Protein AF-D8PY35-F1 (afdb_monomer_lite)

Foldseek 3Di:
DDKDKDFDPVCVPPDPVPTFIKIKDKDWAFPPADDLVNLLVVLLVLLQVFDPPDPDQPVSDHSVVLNVQAWDWPDKDFDDDVNHFPKCCPNVVVPDDFDQDFDWAADPDDDPPDPPPDPPQPFFQPQCPPPPDDDDPDPRTDGHGDGMITIMIIITGDFAQLVRDDDPVLSVQLLVSNVSNLVSQVSSQKHQQADDSRQWTWDQDPDPVRIHIHGHDRSPMDGNPDPDCPVTLGYRNQLWAPCSSVVHDDDPPPVVVVVPDPDPDPPDDPPPVPPPPPDPPPRDRRDDDSVRSVSSSVSNVVVSVVVDDPPDDDPPPDDPVVVVCVVVVDDDDPPDPPPPPPPPPPPDDDDD

Radius of gyration: 25.9 Å; chains: 1; bounding box: 85×75×63 Å

pLDDT: mean 73.51, std 22.39, range [28.67, 98.19]

Sequence (352 aa):
MRVFRAYKESDKLIDADKRQYYAIKDNWLERGRRTEYDIYEDIMQRIEAHNWQGRGSLYGLGADERKKFFVKVVTSEEVKVNGVPDDTHEVIGRGVSFPKEGRKYLVVSDPAKLHINQKSVLSGVSGNMHKTGHGVEEEGRFDGVIPARRHHRTVMEEATNLLDLPDISTIFATLKDASYALFILHSIGMLYRDFSPGNVLHRQTDSEAGVRGVLADLEYIRCVTETQVHAMRTGTADFCALEVVSGDFLSLESSDLLAIIPDPAPDEPPPSYLQPVVPSAAHSAWRFRDVHDLESVYW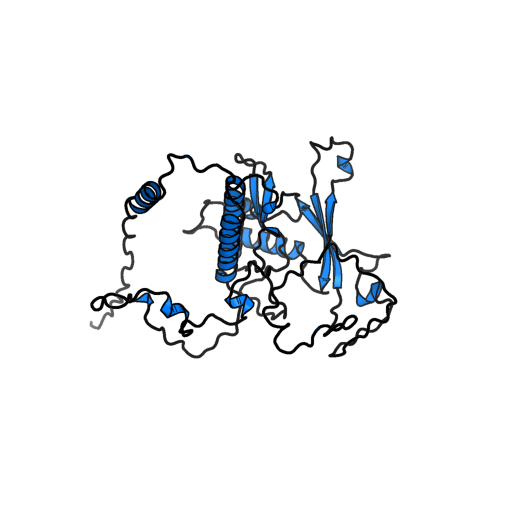VILWLLLRYSTSRHVPPSYDPMAQWKKYNSSPKVPPRPSHLRALEISADPEGA

Secondary structure (DSSP, 8-state):
-EEEEE--GGGTTS-TTT---EEEEEEEEETTPPPHHHHHHHHHHHHHHS---STT-TT---HHHHHTTBPPEEEEEE-EETTEE-BIIIIITTT----SS-PPP----S-----TTS-----S---STTTTTSPP--TT---S----EEEEEEEEE--EEGGG-S-HHHHHHHHHHHHHHHHHHHHTTEE-----GGGEEEEE-SSTT-EEEEE--GGG-EETT-----S---S-GGG--HHHHHTS---TT-TTTGGGSPPPPTTSPPPGGGS-----S--PPP---HHHHHHHHHHHHHHHHHH----SPPPTT--HHHHHHHHHTSPPPPPPP---------------

Structure (mmCIF, N/CA/C/O backbone):
data_AF-D8PY35-F1
#
_entry.id   AF-D8PY35-F1
#
loop_
_atom_site.group_PDB
_atom_site.id
_atom_site.type_symbol
_atom_site.label_atom_id
_atom_site.label_alt_id
_atom_site.label_comp_id
_atom_site.label_asym_id
_atom_site.label_entity_id
_atom_site.label_seq_id
_atom_site.pdbx_PDB_ins_code
_atom_site.Cartn_x
_atom_site.Cartn_y
_atom_site.Cartn_z
_atom_site.occupancy
_atom_site.B_iso_or_equiv
_atom_site.auth_seq_id
_atom_site.auth_comp_id
_atom_site.auth_asym_id
_atom_site.auth_atom_id
_atom_site.pdbx_PDB_model_num
ATOM 1 N N . MET A 1 1 ? -15.189 0.864 0.438 1.00 70.62 1 MET A N 1
ATOM 2 C CA . MET A 1 1 ? -14.179 1.434 1.354 1.00 70.62 1 MET A CA 1
ATOM 3 C C . MET A 1 1 ? -14.254 2.947 1.278 1.00 70.62 1 MET A C 1
ATOM 5 O O . MET A 1 1 ? -14.538 3.457 0.199 1.00 70.62 1 MET A O 1
ATOM 9 N N . ARG A 1 2 ? -14.040 3.647 2.393 1.00 83.88 2 ARG A N 1
ATOM 10 C CA . ARG A 1 2 ? -13.937 5.114 2.429 1.00 83.88 2 ARG A CA 1
ATOM 11 C C . ARG A 1 2 ? -12.610 5.502 3.068 1.00 83.88 2 ARG A C 1
ATOM 13 O O . ARG A 1 2 ? -12.158 4.806 3.968 1.00 83.88 2 ARG A O 1
ATOM 20 N N . VAL A 1 3 ? -12.004 6.591 2.609 1.00 86.06 3 VAL A N 1
ATOM 21 C CA . VAL A 1 3 ? -10.779 7.133 3.203 1.00 86.06 3 VAL A CA 1
ATOM 22 C C . VAL A 1 3 ? -11.040 8.578 3.596 1.00 86.06 3 VAL A C 1
ATOM 24 O O . VAL A 1 3 ? -11.543 9.360 2.790 1.00 86.06 3 VAL A O 1
ATOM 27 N N . PHE A 1 4 ? -10.722 8.918 4.840 1.00 91.75 4 PHE A N 1
ATOM 28 C CA . PHE A 1 4 ? -10.881 10.262 5.381 1.00 91.75 4 PHE A CA 1
ATOM 29 C C . PHE A 1 4 ? -9.519 10.850 5.716 1.00 91.75 4 PHE A C 1
ATOM 31 O O . PHE A 1 4 ? -8.688 10.188 6.332 1.00 91.75 4 PHE A O 1
ATOM 38 N N . ARG A 1 5 ? -9.314 12.118 5.368 1.00 93.38 5 ARG A N 1
ATOM 39 C CA . ARG A 1 5 ? -8.190 12.898 5.879 1.00 93.38 5 ARG A CA 1
ATOM 40 C C . ARG A 1 5 ? -8.528 13.396 7.282 1.00 93.38 5 ARG A C 1
ATOM 42 O O . ARG A 1 5 ? -9.588 13.989 7.482 1.00 93.38 5 ARG A O 1
ATOM 49 N N . ALA A 1 6 ? -7.640 13.170 8.240 1.00 94.19 6 ALA A N 1
ATOM 50 C CA . ALA A 1 6 ? -7.843 13.518 9.642 1.00 94.19 6 ALA A CA 1
ATOM 51 C C . ALA A 1 6 ? -6.577 14.111 10.267 1.00 94.19 6 ALA A C 1
ATOM 53 O O . ALA A 1 6 ? -5.482 13.998 9.727 1.00 94.19 6 ALA A O 1
ATOM 54 N N . TYR A 1 7 ? -6.729 14.740 11.425 1.00 94.75 7 TYR A N 1
ATOM 55 C CA . TYR A 1 7 ? -5.640 15.225 12.269 1.00 94.75 7 TYR A CA 1
ATOM 56 C C . TYR A 1 7 ? -6.015 14.982 13.733 1.00 94.75 7 TYR A C 1
ATOM 58 O O . TYR A 1 7 ? -7.192 14.781 14.047 1.00 94.75 7 TYR A O 1
ATOM 66 N N . LYS A 1 8 ? -5.032 14.975 14.638 1.00 92.75 8 LYS A N 1
ATOM 67 C CA . LYS A 1 8 ? -5.312 14.771 16.066 1.00 92.75 8 LYS A CA 1
ATOM 68 C C . LYS A 1 8 ? -6.088 15.957 16.620 1.00 92.75 8 LYS A C 1
ATOM 70 O O . LYS A 1 8 ? -5.776 17.099 16.308 1.00 92.75 8 LYS A O 1
ATOM 75 N N . GLU A 1 9 ? -7.050 15.713 17.503 1.00 93.31 9 GLU A N 1
ATOM 76 C CA . GLU A 1 9 ? -7.812 16.802 18.127 1.00 93.31 9 GLU A CA 1
ATOM 77 C C . GLU A 1 9 ? -6.906 17.801 18.872 1.00 93.31 9 GLU A C 1
ATOM 79 O O . GLU A 1 9 ? -7.148 19.007 18.816 1.00 93.31 9 GLU A O 1
ATOM 84 N N . SER A 1 10 ? -5.806 17.318 19.465 1.00 94.00 10 SER A N 1
ATOM 85 C CA . SER A 1 10 ? -4.752 18.146 20.070 1.00 94.00 10 SER A CA 1
ATOM 86 C C . SER A 1 10 ? -4.163 19.186 19.114 1.00 94.00 10 SER A C 1
ATOM 88 O O . SER A 1 10 ? -3.727 20.249 19.548 1.00 94.00 10 SER A O 1
ATOM 90 N N . ASP A 1 11 ? -4.191 18.908 17.813 1.00 93.12 11 ASP A N 1
ATOM 91 C CA . ASP A 1 11 ? -3.541 19.705 16.775 1.00 93.12 11 ASP A CA 1
ATOM 92 C C . ASP A 1 11 ? -4.519 20.712 16.146 1.00 93.12 11 ASP A C 1
ATOM 94 O O . ASP A 1 11 ? -4.183 21.410 15.188 1.00 93.12 11 ASP A O 1
ATOM 98 N N . LYS A 1 12 ? -5.745 20.824 16.681 1.00 93.19 12 LYS A N 1
ATOM 99 C CA . LYS A 1 12 ? -6.799 21.716 16.168 1.00 93.19 12 LYS A CA 1
ATOM 100 C C . LYS A 1 12 ? -6.368 23.183 16.095 1.00 93.19 12 LYS A C 1
ATOM 102 O O . LYS A 1 12 ? -6.842 23.897 15.214 1.00 93.19 12 LYS A O 1
ATOM 107 N N . LEU A 1 13 ? -5.497 23.616 17.008 1.00 94.88 13 LEU A N 1
ATOM 108 C CA . LEU A 1 13 ? -4.970 24.984 17.069 1.00 94.88 13 LEU A CA 1
ATOM 109 C C . LEU A 1 13 ? -3.676 25.180 16.263 1.00 94.88 13 LEU A C 1
ATOM 111 O O . LEU A 1 13 ? -3.222 26.312 16.139 1.00 94.88 13 LEU A O 1
ATOM 115 N N . ILE A 1 14 ? -3.083 24.112 15.719 1.00 94.38 14 ILE A N 1
ATOM 116 C CA . ILE A 1 14 ? -1.917 24.213 14.833 1.00 94.38 14 ILE A CA 1
ATOM 117 C C . ILE A 1 14 ? -2.394 24.692 13.461 1.00 94.38 14 ILE A C 1
ATOM 119 O O . ILE A 1 14 ? -3.406 24.191 12.951 1.00 94.38 14 ILE A O 1
ATOM 123 N N . ASP A 1 15 ? -1.664 25.640 12.870 1.00 93.94 15 ASP A N 1
ATOM 124 C CA . ASP A 1 15 ? -1.925 26.146 11.521 1.00 93.94 15 ASP A CA 1
ATOM 125 C C . ASP A 1 15 ? -2.042 24.992 10.513 1.00 93.94 15 ASP A C 1
ATOM 127 O O . ASP A 1 15 ? -1.322 23.994 10.588 1.00 93.94 15 ASP A O 1
ATOM 131 N N . ALA A 1 16 ? -2.971 25.111 9.562 1.00 90.31 16 ALA A N 1
ATOM 132 C CA . ALA A 1 16 ? -3.319 24.016 8.657 1.00 90.31 16 ALA A CA 1
ATOM 133 C C . ALA A 1 16 ? -2.149 23.535 7.778 1.00 90.31 16 ALA A C 1
ATOM 135 O O . ALA A 1 16 ? -2.162 22.376 7.370 1.00 90.31 16 ALA A O 1
ATOM 136 N N . ASP A 1 17 ? -1.170 24.399 7.503 1.00 88.75 17 ASP A N 1
ATOM 137 C CA . ASP A 1 17 ? 0.054 24.143 6.731 1.00 88.75 17 ASP A CA 1
ATOM 138 C C . ASP A 1 17 ? 1.150 23.428 7.539 1.00 88.75 17 ASP A C 1
ATOM 140 O O . ASP A 1 17 ? 2.004 22.763 6.960 1.00 88.75 17 ASP A O 1
ATOM 144 N N . LYS A 1 18 ? 1.113 23.532 8.872 1.00 88.44 18 LYS A N 1
ATOM 145 C CA . LYS A 1 18 ? 2.073 22.891 9.793 1.00 88.44 18 LYS A CA 1
ATOM 146 C C . LYS A 1 18 ? 1.499 21.666 10.495 1.00 88.44 18 LYS A C 1
ATOM 148 O O . LYS A 1 18 ? 2.189 21.001 11.265 1.00 88.44 18 LYS A O 1
ATOM 153 N N . ARG A 1 19 ? 0.211 21.404 10.292 1.00 91.62 19 ARG A N 1
ATOM 154 C CA . ARG A 1 19 ? -0.509 20.329 10.959 1.00 91.62 19 ARG A CA 1
ATOM 155 C C . ARG A 1 19 ? -0.130 18.977 10.367 1.00 91.62 19 ARG A C 1
ATOM 157 O O . ARG A 1 19 ? -0.129 18.806 9.152 1.00 91.62 19 ARG A O 1
ATOM 164 N N . GLN A 1 20 ? 0.103 17.995 11.234 1.00 90.75 20 GLN A N 1
ATOM 165 C CA . GLN A 1 20 ? 0.251 16.611 10.802 1.00 90.75 20 GLN A CA 1
ATOM 166 C C . GLN A 1 20 ? -1.118 16.016 10.467 1.00 90.75 20 GLN A C 1
ATOM 168 O O . GLN A 1 20 ? -2.031 16.006 11.299 1.00 90.75 20 GLN A O 1
ATOM 173 N N . TYR A 1 21 ? -1.229 15.463 9.265 1.00 93.12 21 TYR A N 1
ATOM 174 C CA . TYR A 1 21 ? -2.420 14.757 8.814 1.00 93.12 21 TYR A CA 1
ATOM 175 C C . TYR A 1 21 ? -2.188 13.247 8.744 1.00 93.12 21 TYR A C 1
ATOM 177 O O . TYR A 1 21 ? -1.059 12.755 8.656 1.00 93.12 21 TYR A O 1
ATOM 185 N N . TYR A 1 22 ? -3.299 12.526 8.801 1.00 94.75 22 TYR A N 1
ATOM 186 C CA . TYR A 1 22 ? -3.402 11.077 8.761 1.00 94.75 22 TYR A CA 1
ATOM 187 C C . TYR A 1 22 ? -4.523 10.684 7.801 1.00 94.75 22 TYR A C 1
ATOM 189 O O . TYR A 1 22 ? -5.486 11.434 7.609 1.00 94.75 22 TYR A O 1
ATOM 197 N N . ALA A 1 23 ? -4.426 9.480 7.253 1.00 94.44 23 ALA A N 1
ATOM 198 C CA . ALA A 1 23 ? -5.506 8.842 6.520 1.00 94.44 23 ALA A CA 1
ATOM 199 C C . ALA A 1 23 ? -6.233 7.850 7.438 1.00 94.44 23 ALA A C 1
ATOM 201 O O . ALA A 1 23 ? -5.600 7.033 8.104 1.00 94.44 23 ALA A O 1
ATOM 202 N N . ILE A 1 24 ? -7.564 7.911 7.476 1.00 94.75 24 ILE A N 1
ATOM 203 C CA . ILE A 1 24 ? -8.415 6.927 8.150 1.00 94.75 24 ILE A CA 1
ATOM 204 C C . ILE A 1 24 ? -9.120 6.104 7.077 1.00 94.75 24 ILE A C 1
ATOM 206 O O . ILE A 1 24 ? -10.018 6.609 6.400 1.00 94.75 24 ILE A O 1
ATOM 210 N N . LYS A 1 25 ? -8.715 4.842 6.934 1.00 93.00 25 LYS A N 1
ATOM 211 C CA . LYS A 1 25 ? -9.350 3.841 6.072 1.00 93.00 25 LYS A CA 1
ATOM 212 C C . LYS A 1 25 ? -10.509 3.204 6.838 1.00 93.00 25 LYS A C 1
ATOM 214 O O . LYS A 1 25 ? -10.313 2.661 7.918 1.00 93.00 25 LYS A O 1
ATOM 219 N N . ASP A 1 26 ? -11.709 3.295 6.284 1.00 90.88 26 ASP A N 1
ATOM 220 C CA . ASP A 1 26 ? -12.965 2.784 6.839 1.00 90.88 26 ASP A CA 1
ATOM 221 C C . ASP A 1 26 ? -13.454 1.653 5.919 1.00 90.88 26 ASP A C 1
ATOM 223 O O . ASP A 1 26 ? -13.846 1.880 4.757 1.00 90.88 26 ASP A O 1
ATOM 227 N N . ASN A 1 27 ? -13.332 0.410 6.391 1.00 89.12 27 ASN A N 1
ATOM 228 C CA . ASN A 1 27 ? -13.526 -0.794 5.583 1.00 89.12 27 ASN A CA 1
ATOM 229 C C . ASN A 1 27 ? -14.341 -1.881 6.303 1.00 89.12 27 ASN A C 1
ATOM 231 O O . ASN A 1 27 ? -14.536 -1.877 7.512 1.00 89.12 27 ASN A O 1
ATOM 235 N N . TRP A 1 28 ? -14.867 -2.815 5.510 1.00 89.31 28 TRP A N 1
ATOM 236 C CA . TRP A 1 28 ? -15.664 -3.946 5.980 1.00 89.31 28 TRP A CA 1
ATOM 237 C C . TRP A 1 28 ? -14.927 -5.230 5.635 1.00 89.31 28 TRP A C 1
ATOM 239 O O . TRP A 1 28 ? -14.963 -5.675 4.485 1.00 89.31 28 TRP A O 1
ATOM 249 N N . LEU A 1 29 ? -14.255 -5.800 6.630 1.00 87.25 29 LEU A N 1
ATOM 250 C CA . LEU A 1 29 ? -13.469 -7.019 6.488 1.00 87.25 29 LEU A CA 1
ATOM 251 C C . LEU A 1 29 ? -14.353 -8.233 6.735 1.00 87.25 29 LEU A C 1
ATOM 253 O O . LEU A 1 29 ? -15.184 -8.222 7.634 1.00 87.25 29 LEU A O 1
ATOM 257 N N . GLU A 1 30 ? -14.177 -9.296 5.958 1.00 85.94 30 GLU A N 1
ATOM 258 C CA . GLU A 1 30 ? -14.814 -10.580 6.260 1.00 85.94 30 GLU A CA 1
ATOM 259 C C . GLU A 1 30 ? -14.453 -11.038 7.682 1.00 85.94 30 GLU A C 1
ATOM 261 O O . GLU A 1 30 ? -13.317 -10.895 8.140 1.00 85.94 30 GLU A O 1
ATOM 266 N N . ARG A 1 31 ? -15.448 -11.550 8.408 1.00 83.75 31 ARG A N 1
ATOM 267 C CA . ARG A 1 31 ? -15.310 -11.937 9.810 1.00 83.75 31 ARG A CA 1
ATOM 268 C C . ARG A 1 31 ? -14.187 -12.970 9.955 1.00 83.75 31 ARG A C 1
ATOM 270 O O . ARG A 1 31 ? -14.214 -14.014 9.313 1.00 83.75 31 ARG A O 1
ATOM 277 N N . GLY A 1 32 ? -13.223 -12.685 10.831 1.00 83.12 32 GLY A N 1
ATOM 278 C CA . GLY A 1 32 ? -12.064 -13.551 11.080 1.00 83.12 32 GLY A CA 1
ATOM 279 C C . GLY A 1 32 ? -10.868 -13.311 10.154 1.00 83.12 32 GLY A C 1
ATOM 280 O O . GLY A 1 32 ? -9.839 -13.961 10.328 1.00 83.12 32 GLY A O 1
ATOM 281 N N . ARG A 1 33 ? -10.955 -12.375 9.197 1.00 85.25 33 ARG A N 1
ATOM 282 C CA . ARG A 1 33 ? -9.775 -11.898 8.463 1.00 85.25 33 ARG A CA 1
ATOM 283 C C . ARG A 1 33 ? -8.834 -11.143 9.398 1.00 85.25 33 ARG A C 1
ATOM 285 O O . ARG A 1 33 ? -9.281 -10.416 10.279 1.00 85.25 33 ARG A O 1
ATOM 292 N N . ARG A 1 34 ? -7.531 -11.277 9.140 1.00 89.81 34 ARG A N 1
ATOM 293 C CA . ARG A 1 34 ? -6.503 -10.405 9.722 1.00 89.81 34 ARG A CA 1
ATOM 294 C C . ARG A 1 34 ? -6.754 -8.961 9.294 1.00 89.81 34 ARG A C 1
ATOM 296 O O . ARG A 1 34 ? -7.112 -8.722 8.138 1.00 89.81 34 ARG A O 1
ATOM 303 N N . THR A 1 35 ? -6.547 -8.021 10.207 1.00 91.75 35 THR A N 1
ATOM 304 C CA . THR A 1 35 ? -6.614 -6.596 9.876 1.00 91.75 35 THR A CA 1
ATOM 305 C C . THR A 1 35 ? -5.357 -6.159 9.127 1.00 91.75 35 THR A C 1
ATOM 307 O O . THR A 1 35 ? -4.314 -6.813 9.184 1.00 91.75 35 THR A O 1
ATOM 310 N N . GLU A 1 36 ? -5.432 -5.022 8.436 1.00 92.69 36 GLU A N 1
ATOM 311 C CA . GLU A 1 36 ? -4.260 -4.426 7.788 1.00 92.69 36 GLU A CA 1
ATOM 312 C C . GLU A 1 36 ? -3.158 -4.081 8.805 1.00 92.69 36 GLU A C 1
ATOM 314 O O . GLU A 1 36 ? -1.977 -4.240 8.511 1.00 92.69 36 GLU A O 1
ATOM 319 N N . TYR A 1 37 ? -3.539 -3.700 10.029 1.00 95.56 37 TYR A N 1
ATOM 320 C CA . TYR A 1 37 ? -2.604 -3.471 11.131 1.00 95.56 37 TYR A CA 1
ATOM 321 C C . TYR A 1 37 ? -1.896 -4.761 11.570 1.00 95.56 37 TYR A C 1
ATOM 323 O O . TYR A 1 37 ? -0.677 -4.764 11.715 1.00 95.56 37 TYR A O 1
ATOM 331 N N . ASP A 1 38 ? -2.619 -5.881 11.691 1.00 95.38 38 ASP A N 1
ATOM 332 C CA . ASP A 1 38 ? -2.005 -7.175 12.036 1.00 95.38 38 ASP A CA 1
ATOM 333 C C . ASP A 1 38 ? -1.020 -7.652 10.962 1.00 95.38 38 ASP A C 1
ATOM 335 O O . ASP A 1 38 ? -0.047 -8.346 11.259 1.00 95.38 38 ASP A O 1
ATOM 339 N N . ILE A 1 39 ? -1.303 -7.348 9.693 1.00 95.94 39 ILE A N 1
ATOM 340 C CA . ILE A 1 39 ? -0.419 -7.677 8.570 1.00 95.94 39 ILE A CA 1
ATOM 341 C C . ILE A 1 39 ? 0.808 -6.762 8.576 1.00 95.94 39 ILE A C 1
ATOM 343 O O . ILE A 1 39 ? 1.928 -7.248 8.417 1.00 95.94 39 ILE A O 1
ATOM 347 N N . TYR A 1 40 ? 0.610 -5.463 8.807 1.00 97.75 40 TYR A N 1
ATOM 348 C CA . TYR A 1 40 ? 1.690 -4.492 8.954 1.00 97.75 40 TYR A CA 1
ATOM 349 C C . TYR A 1 40 ? 2.670 -4.904 10.061 1.00 97.75 40 TYR A C 1
ATOM 351 O O . TYR A 1 40 ? 3.868 -4.991 9.804 1.00 97.75 40 TYR A O 1
ATOM 359 N N . GLU A 1 41 ? 2.180 -5.233 11.257 1.00 97.88 41 GLU A N 1
ATOM 360 C CA . GLU A 1 41 ? 3.032 -5.637 12.384 1.00 97.88 41 GLU A CA 1
ATOM 361 C C . GLU A 1 41 ? 3.845 -6.907 12.084 1.00 97.88 41 GLU A C 1
ATOM 363 O O . GLU A 1 41 ? 5.036 -6.969 12.388 1.00 97.88 41 GLU A O 1
ATOM 368 N N . ASP A 1 42 ? 3.243 -7.897 11.420 1.00 97.56 42 ASP A N 1
ATOM 369 C CA . ASP A 1 42 ? 3.928 -9.123 10.979 1.00 97.56 42 ASP A CA 1
ATOM 370 C C . ASP A 1 42 ? 5.040 -8.819 9.962 1.00 97.56 42 ASP A C 1
ATOM 372 O O . ASP A 1 42 ? 6.152 -9.335 10.087 1.00 97.56 42 ASP A O 1
ATOM 376 N N . ILE A 1 43 ? 4.802 -7.904 9.014 1.00 98.19 43 ILE A N 1
ATOM 377 C CA . ILE A 1 43 ? 5.852 -7.414 8.106 1.00 98.19 43 ILE A CA 1
ATOM 378 C C . ILE A 1 43 ? 6.988 -6.771 8.904 1.00 98.19 43 ILE A C 1
ATOM 380 O O . ILE A 1 43 ? 8.152 -7.114 8.688 1.00 98.19 43 ILE A O 1
ATOM 384 N N . MET A 1 44 ? 6.678 -5.865 9.836 1.00 98.12 44 MET A N 1
ATOM 385 C CA . MET A 1 44 ? 7.697 -5.167 10.630 1.00 98.12 44 MET A CA 1
ATOM 386 C C . MET A 1 44 ? 8.552 -6.143 11.446 1.00 98.12 44 MET A C 1
ATOM 388 O O . MET A 1 44 ? 9.780 -6.016 11.460 1.00 98.12 44 MET A O 1
ATOM 392 N N . GLN A 1 45 ? 7.924 -7.139 12.076 1.00 98.06 45 GLN A N 1
ATOM 393 C CA . GLN A 1 45 ? 8.607 -8.180 12.850 1.00 98.06 45 GLN A CA 1
ATOM 394 C C . GLN A 1 45 ? 9.493 -9.062 11.966 1.00 98.06 45 GLN A C 1
ATOM 396 O O . GLN A 1 45 ? 10.636 -9.354 12.320 1.00 98.06 45 GLN A O 1
ATOM 401 N N . ARG A 1 46 ? 9.007 -9.454 10.786 1.00 97.56 46 ARG A N 1
ATOM 402 C CA . ARG A 1 46 ? 9.784 -10.256 9.833 1.00 97.56 46 ARG A CA 1
ATOM 403 C C . ARG A 1 46 ? 10.963 -9.493 9.247 1.00 97.56 46 ARG A C 1
ATOM 405 O O . ARG A 1 46 ? 12.023 -10.086 9.075 1.00 97.56 46 ARG A O 1
ATOM 412 N N . ILE A 1 47 ? 10.809 -8.196 8.970 1.00 97.00 47 ILE A N 1
ATOM 413 C CA . ILE A 1 47 ? 11.924 -7.337 8.543 1.00 97.00 47 ILE A CA 1
ATOM 414 C C . ILE A 1 47 ? 13.003 -7.290 9.624 1.00 97.00 47 ILE A C 1
ATOM 416 O O . ILE A 1 47 ? 14.184 -7.367 9.292 1.00 97.00 47 ILE A O 1
ATOM 420 N N . GLU A 1 48 ? 12.607 -7.180 10.892 1.00 96.81 48 GLU A N 1
ATOM 421 C CA . GLU A 1 48 ? 13.542 -7.153 12.019 1.00 96.81 48 GLU A CA 1
ATOM 422 C C . GLU A 1 48 ? 14.289 -8.481 12.183 1.00 96.81 48 GLU A C 1
ATOM 424 O O . GLU A 1 48 ? 15.503 -8.501 12.366 1.00 96.81 48 GLU A O 1
ATOM 429 N N . ALA A 1 49 ? 13.572 -9.600 12.071 1.00 95.75 49 ALA A N 1
ATOM 430 C CA . ALA A 1 49 ? 14.141 -10.933 12.244 1.00 95.75 49 ALA A CA 1
ATOM 431 C C . ALA A 1 49 ? 14.986 -11.411 11.047 1.00 95.75 49 ALA A C 1
ATOM 433 O O . ALA A 1 49 ? 15.742 -12.377 11.171 1.00 95.75 49 ALA A O 1
ATOM 434 N N . HIS A 1 50 ? 14.843 -10.788 9.874 1.00 94.25 50 HIS A N 1
ATOM 435 C CA . HIS A 1 50 ? 15.521 -11.231 8.660 1.00 94.25 50 HIS A CA 1
ATOM 436 C C . HIS A 1 50 ? 17.009 -10.853 8.654 1.00 94.25 50 HIS A C 1
ATOM 438 O O . HIS A 1 50 ? 17.395 -9.716 8.923 1.00 94.25 50 HIS A O 1
ATOM 444 N N . ASN A 1 51 ? 17.866 -11.803 8.270 1.00 91.62 51 ASN A N 1
ATOM 445 C CA . ASN A 1 51 ? 19.293 -11.549 8.112 1.00 91.62 51 ASN A CA 1
ATOM 446 C C . ASN A 1 51 ? 19.582 -10.852 6.774 1.00 91.62 51 ASN A C 1
ATOM 448 O O . ASN A 1 51 ? 19.721 -11.496 5.738 1.00 91.62 51 ASN A O 1
ATOM 452 N N . TRP A 1 52 ? 19.740 -9.529 6.815 1.00 89.31 52 TRP A N 1
ATOM 453 C CA . TRP A 1 52 ? 20.011 -8.699 5.635 1.00 89.31 52 TRP A CA 1
ATOM 454 C C . TRP A 1 52 ? 21.459 -8.769 5.107 1.00 89.31 52 TRP A C 1
ATOM 456 O O . TRP A 1 52 ? 21.809 -8.024 4.188 1.00 89.31 52 TRP A O 1
ATOM 466 N N . GLN A 1 53 ? 22.315 -9.639 5.656 1.00 79.25 53 GLN A N 1
ATOM 467 C CA . GLN A 1 53 ? 23.679 -9.856 5.161 1.00 79.25 53 GLN A CA 1
ATOM 468 C C . GLN A 1 53 ? 23.656 -10.721 3.887 1.00 79.25 53 GLN A C 1
ATOM 470 O O . GLN A 1 53 ? 23.498 -11.938 3.951 1.00 79.25 53 GLN A O 1
ATOM 475 N N . GLY A 1 54 ? 23.827 -10.111 2.709 1.00 66.19 54 GLY A N 1
ATOM 476 C CA . GLY A 1 54 ? 23.856 -10.838 1.433 1.00 66.19 54 GLY A CA 1
ATOM 477 C C . GLY A 1 54 ? 23.963 -9.945 0.189 1.00 66.19 54 GLY A C 1
ATOM 478 O O . GLY A 1 54 ? 23.747 -8.734 0.243 1.00 66.19 54 GLY A O 1
ATOM 479 N N . ARG A 1 55 ? 24.308 -10.544 -0.963 1.00 50.88 55 ARG A N 1
ATOM 480 C CA . ARG A 1 55 ? 24.300 -9.857 -2.272 1.00 50.88 55 ARG A CA 1
ATOM 481 C C . ARG A 1 55 ? 22.849 -9.653 -2.727 1.00 50.88 55 ARG A C 1
ATOM 483 O O . ARG A 1 55 ? 22.116 -10.627 -2.819 1.00 50.88 55 ARG A O 1
ATOM 490 N N . GLY A 1 56 ? 22.460 -8.420 -3.064 1.00 60.59 56 GLY A N 1
ATOM 491 C CA . GLY A 1 56 ? 21.154 -8.128 -3.687 1.00 60.59 56 GLY A CA 1
ATOM 492 C C . GLY A 1 56 ? 20.411 -6.901 -3.150 1.00 60.59 56 GLY A C 1
ATOM 493 O O . GLY A 1 56 ? 19.429 -6.476 -3.745 1.00 60.59 56 GLY A O 1
ATOM 494 N N . SER A 1 57 ? 20.879 -6.287 -2.062 1.00 67.69 57 SER A N 1
ATOM 495 C CA . SER A 1 57 ? 20.261 -5.076 -1.515 1.00 67.69 57 SER A CA 1
ATOM 496 C C . SER A 1 57 ? 20.637 -3.833 -2.335 1.00 67.69 57 SER A C 1
ATOM 498 O O . SER A 1 57 ? 21.748 -3.323 -2.198 1.00 67.69 57 SER A O 1
ATOM 500 N N . LEU A 1 58 ? 19.703 -3.322 -3.150 1.00 75.00 58 LEU A N 1
ATOM 501 C CA . LEU A 1 58 ? 19.875 -2.100 -3.956 1.00 75.00 58 LEU A CA 1
ATOM 502 C C . LEU A 1 58 ? 20.340 -0.887 -3.128 1.00 75.00 58 LEU A C 1
ATOM 504 O O . LEU A 1 58 ? 21.110 -0.074 -3.626 1.00 75.00 58 LEU A O 1
ATOM 508 N N . TYR A 1 59 ? 19.899 -0.779 -1.870 1.00 78.94 59 TYR A N 1
ATOM 509 C CA . TYR A 1 59 ? 20.172 0.388 -1.021 1.00 78.94 59 TYR A CA 1
ATOM 510 C C . TYR A 1 59 ? 21.128 0.111 0.155 1.00 78.94 59 TYR A C 1
ATOM 512 O O . TYR A 1 59 ? 21.421 1.019 0.922 1.00 78.94 59 TYR A O 1
ATOM 520 N N . GLY A 1 60 ? 21.590 -1.128 0.359 1.00 82.56 60 GLY A N 1
ATOM 521 C CA . GLY A 1 60 ? 22.483 -1.464 1.488 1.00 82.56 60 GLY A CA 1
ATOM 522 C C . GLY A 1 60 ? 21.901 -1.217 2.895 1.00 82.56 60 GLY A C 1
ATOM 523 O O . GLY A 1 60 ? 22.656 -1.053 3.843 1.00 82.56 60 GLY A O 1
ATOM 524 N N . LEU A 1 61 ? 20.572 -1.163 3.038 1.00 88.88 61 LEU A N 1
ATOM 525 C CA . LEU A 1 61 ? 19.901 -0.692 4.258 1.00 88.88 61 LEU A CA 1
ATOM 526 C C . LEU A 1 61 ? 19.747 -1.772 5.339 1.00 88.88 61 LEU A C 1
ATOM 528 O O . LEU A 1 61 ? 19.513 -2.944 5.021 1.00 88.88 61 LEU A O 1
ATOM 532 N N . GLY A 1 62 ? 19.799 -1.346 6.606 1.00 91.25 62 GLY A N 1
ATOM 533 C CA . GLY A 1 62 ? 19.405 -2.144 7.773 1.00 91.25 62 GLY A CA 1
ATOM 534 C C . GLY A 1 62 ? 17.883 -2.249 7.946 1.00 91.25 62 GLY A C 1
ATOM 535 O O . GLY A 1 62 ? 17.123 -1.646 7.187 1.00 91.25 62 GLY A O 1
ATOM 536 N N . ALA A 1 63 ? 17.436 -3.011 8.948 1.00 93.56 63 ALA A N 1
ATOM 537 C CA . ALA A 1 63 ? 16.019 -3.315 9.176 1.00 93.56 63 ALA A CA 1
ATOM 538 C C . ALA A 1 63 ? 15.150 -2.056 9.363 1.00 93.56 63 ALA A C 1
ATOM 540 O O . ALA A 1 63 ? 14.153 -1.892 8.660 1.00 93.56 63 ALA A O 1
ATOM 541 N N . ASP A 1 64 ? 15.555 -1.119 10.222 1.00 92.81 64 ASP A N 1
ATOM 542 C CA . ASP A 1 64 ? 14.768 0.094 10.495 1.00 92.81 64 ASP A CA 1
ATOM 543 C C . ASP A 1 64 ? 14.560 0.978 9.261 1.00 92.81 64 ASP A C 1
ATOM 545 O O . ASP A 1 64 ? 13.475 1.518 9.044 1.00 92.81 64 ASP A O 1
ATOM 549 N N . GLU A 1 65 ? 15.566 1.077 8.394 1.00 92.12 65 GLU A N 1
ATOM 550 C CA . GLU A 1 65 ? 15.443 1.817 7.138 1.00 92.12 65 GLU A CA 1
ATOM 551 C C . GLU A 1 65 ? 14.542 1.108 6.118 1.00 92.12 65 GLU A C 1
ATOM 553 O O . GLU A 1 65 ? 13.914 1.769 5.288 1.00 92.12 65 GLU A O 1
ATOM 558 N N . ARG A 1 66 ? 14.428 -0.224 6.188 1.00 94.62 66 ARG A N 1
ATOM 559 C CA . ARG A 1 66 ? 13.539 -1.021 5.326 1.00 94.62 66 ARG A CA 1
ATOM 560 C C . ARG A 1 66 ? 12.079 -0.897 5.713 1.00 94.62 66 ARG A C 1
ATOM 562 O O . ARG A 1 66 ? 11.237 -0.785 4.826 1.00 94.62 66 ARG A O 1
ATOM 569 N N . LYS A 1 67 ? 11.780 -0.835 7.012 1.00 95.50 67 LYS A N 1
ATOM 570 C CA . LYS A 1 67 ? 10.416 -0.596 7.521 1.00 95.50 67 LYS A CA 1
ATOM 571 C C . LYS A 1 67 ? 9.806 0.679 6.926 1.00 95.50 67 LYS A C 1
ATOM 573 O O . LYS A 1 67 ? 8.618 0.731 6.629 1.00 95.50 67 LYS A O 1
ATOM 578 N N . LYS A 1 68 ? 10.640 1.688 6.645 1.00 94.38 68 LYS A N 1
ATOM 579 C CA . LYS A 1 68 ? 10.227 2.967 6.043 1.00 94.38 68 LYS A CA 1
ATOM 580 C C . LYS A 1 68 ? 9.779 2.874 4.574 1.00 94.38 68 LYS A C 1
ATOM 582 O O . LYS A 1 68 ? 9.338 3.889 4.046 1.00 94.38 68 LYS A O 1
ATOM 587 N N . PHE A 1 69 ? 9.882 1.724 3.904 1.00 96.00 69 PHE A N 1
ATOM 588 C CA . PHE A 1 69 ? 9.349 1.522 2.542 1.00 96.00 69 PHE A CA 1
ATOM 589 C C . PHE A 1 69 ? 7.869 1.109 2.517 1.00 96.00 69 PHE A C 1
ATOM 591 O O . PHE A 1 69 ? 7.284 0.947 1.448 1.00 96.00 69 PHE A O 1
ATOM 598 N N . PHE A 1 70 ? 7.248 0.982 3.687 1.00 97.19 70 PHE A N 1
ATOM 599 C CA . PHE A 1 70 ? 5.823 0.727 3.842 1.00 97.19 70 PHE A CA 1
ATOM 600 C C . PHE A 1 70 ? 5.153 1.954 4.457 1.00 97.19 70 PHE A C 1
ATOM 602 O O . PHE A 1 70 ? 5.758 2.679 5.261 1.00 97.19 70 PHE A O 1
ATOM 609 N N . VAL A 1 71 ? 3.903 2.203 4.071 1.00 95.19 71 VAL A N 1
ATOM 610 C CA . VAL A 1 71 ? 3.071 3.192 4.756 1.00 95.19 71 VAL A CA 1
ATOM 611 C C . VAL A 1 71 ? 2.917 2.770 6.215 1.00 95.19 71 VAL A C 1
ATOM 613 O O . VAL A 1 71 ? 2.633 1.611 6.518 1.00 95.19 71 VAL A O 1
ATOM 616 N N . LYS A 1 72 ? 3.142 3.701 7.140 1.00 94.75 72 LYS A N 1
ATOM 617 C CA . LYS A 1 72 ? 3.031 3.391 8.561 1.00 94.75 72 LYS A CA 1
ATOM 618 C C . LYS A 1 72 ? 1.561 3.275 8.937 1.00 94.75 72 LYS A C 1
ATOM 620 O O . LYS A 1 72 ? 0.826 4.264 8.862 1.00 94.75 72 LYS A O 1
ATOM 625 N N . VAL A 1 73 ? 1.159 2.094 9.393 1.00 96.06 73 VAL A N 1
ATOM 626 C CA . VAL A 1 73 ? -0.140 1.893 10.034 1.00 96.06 73 VAL A CA 1
ATOM 627 C C . VAL A 1 73 ? 0.013 2.215 11.517 1.00 96.06 73 VAL A C 1
ATOM 629 O O . VAL A 1 73 ? 0.789 1.587 12.228 1.00 96.06 73 VAL A O 1
ATOM 632 N N . VAL A 1 74 ? -0.684 3.248 11.979 1.00 95.06 74 VAL A N 1
ATOM 633 C CA . VAL A 1 74 ? -0.576 3.759 13.352 1.00 95.06 74 VAL A CA 1
ATOM 634 C C . VAL A 1 74 ? -1.390 2.903 14.313 1.00 95.06 74 VAL A C 1
ATOM 636 O O . VAL A 1 74 ? -0.927 2.591 15.405 1.00 95.06 74 VAL A O 1
ATOM 639 N N . THR A 1 75 ? -2.622 2.568 13.934 1.00 94.75 75 THR A N 1
ATOM 640 C CA . THR A 1 75 ? -3.529 1.754 14.747 1.00 94.75 75 THR A CA 1
ATOM 641 C C . THR A 1 75 ? -4.699 1.253 13.904 1.00 94.75 75 THR A C 1
ATOM 643 O O . THR A 1 75 ? -4.958 1.775 12.815 1.00 94.75 75 THR A O 1
ATOM 646 N N . SER A 1 76 ? -5.435 0.268 14.413 1.00 94.50 76 SER A N 1
ATOM 647 C CA . SER A 1 76 ? -6.720 -0.145 13.864 1.00 94.50 76 SER A CA 1
ATOM 648 C C . SER A 1 76 ? -7.692 -0.519 14.978 1.00 94.50 76 SER A C 1
ATOM 650 O O . SER A 1 76 ? -7.285 -1.005 16.031 1.00 94.50 76 SER A O 1
ATOM 652 N N . GLU A 1 77 ? -8.979 -0.287 14.741 1.00 93.88 77 GLU A N 1
ATOM 653 C CA . GLU A 1 77 ? -10.055 -0.585 15.678 1.00 93.88 77 GLU A CA 1
ATOM 654 C C . GLU A 1 77 ? -11.231 -1.253 14.954 1.00 93.88 77 GLU A C 1
ATOM 656 O O . GLU A 1 77 ? -11.602 -0.859 13.845 1.00 93.88 77 GLU A O 1
ATOM 661 N N . GLU A 1 78 ? -11.838 -2.248 15.603 1.00 93.94 78 GLU A N 1
ATOM 662 C CA . GLU A 1 78 ? -13.142 -2.793 15.222 1.00 93.94 78 GLU A CA 1
ATOM 663 C C . GLU A 1 78 ? -14.244 -1.841 15.705 1.00 93.94 78 GLU A C 1
ATOM 665 O O . GLU A 1 78 ? -14.393 -1.588 16.905 1.00 93.94 78 GLU A O 1
ATOM 670 N N . VAL A 1 79 ? -15.019 -1.301 14.768 1.00 93.88 79 VAL A N 1
ATOM 671 C CA . VAL A 1 79 ? -16.056 -0.312 15.068 1.00 93.88 79 VAL A CA 1
ATOM 672 C C . VAL A 1 79 ? -17.202 -0.985 15.815 1.00 93.88 79 VAL A C 1
ATOM 674 O O . VAL A 1 79 ? -17.648 -2.075 15.459 1.00 93.88 79 VAL A O 1
ATOM 677 N N . LYS A 1 80 ? -17.712 -0.308 16.848 1.00 94.19 80 LYS A N 1
ATOM 678 C CA . LYS A 1 80 ? -18.841 -0.780 17.654 1.00 94.19 80 LYS A CA 1
ATOM 679 C C . LYS A 1 80 ? -20.035 0.156 17.532 1.00 94.19 80 LYS A C 1
ATOM 681 O O . LYS A 1 80 ? -19.888 1.375 17.619 1.00 94.19 80 LYS A O 1
ATOM 686 N N . VAL A 1 81 ? -21.228 -0.417 17.424 1.00 88.50 81 VAL A N 1
ATOM 687 C CA . VAL A 1 81 ? -22.510 0.291 17.512 1.00 88.50 81 VAL A CA 1
ATOM 688 C C . VAL A 1 81 ? -23.167 -0.116 18.826 1.00 88.50 81 VAL A C 1
ATOM 690 O O . VAL A 1 81 ? -23.434 -1.291 19.059 1.00 88.50 81 VAL A O 1
ATOM 693 N N . ASN A 1 82 ? -23.396 0.850 19.720 1.00 88.62 82 ASN A N 1
ATOM 694 C CA . ASN A 1 82 ? -23.944 0.609 21.064 1.00 88.62 82 ASN A CA 1
ATOM 695 C C . ASN A 1 82 ? -23.150 -0.437 21.878 1.00 88.62 82 ASN A C 1
ATOM 697 O O . ASN A 1 82 ? -23.724 -1.247 22.599 1.00 88.62 82 ASN A O 1
ATOM 701 N N . GLY A 1 83 ? -21.819 -0.437 21.742 1.00 90.25 83 GLY A N 1
ATOM 702 C CA . GLY A 1 83 ? -20.923 -1.360 22.449 1.00 90.25 83 GLY A CA 1
ATOM 703 C C . GLY A 1 83 ? -20.798 -2.756 21.825 1.00 90.25 83 GLY A C 1
ATOM 704 O O . GLY A 1 83 ? -19.964 -3.536 22.282 1.00 90.25 83 GLY A O 1
ATOM 705 N N . VAL A 1 84 ? -21.557 -3.057 20.768 1.00 90.88 84 VAL A N 1
ATOM 706 C CA . VAL A 1 84 ? -21.514 -4.336 20.042 1.00 90.88 84 VAL A CA 1
ATOM 707 C C . VAL A 1 84 ? -20.714 -4.167 18.744 1.00 90.88 84 VAL A C 1
ATOM 709 O O . VAL A 1 84 ? -20.900 -3.146 18.081 1.00 90.88 84 VAL A O 1
ATOM 712 N N . PRO A 1 85 ? -19.838 -5.120 18.364 1.00 92.06 85 PRO A N 1
ATOM 713 C CA . PRO A 1 85 ? -19.153 -5.107 17.071 1.00 92.06 85 PRO A CA 1
ATOM 714 C C . PRO A 1 85 ? -20.113 -4.878 15.904 1.00 92.06 85 PRO A C 1
ATOM 716 O O . PRO A 1 85 ? -21.116 -5.579 15.779 1.00 92.06 85 PRO A O 1
ATOM 719 N N . ASP A 1 86 ? -19.806 -3.899 15.056 1.00 93.12 86 ASP A N 1
ATOM 720 C CA . ASP A 1 86 ? -20.617 -3.547 13.895 1.00 93.12 86 ASP A CA 1
ATOM 721 C C . ASP A 1 86 ? -20.435 -4.604 12.796 1.00 93.12 86 ASP A C 1
ATOM 723 O O . ASP A 1 86 ? -19.460 -4.610 12.039 1.00 93.12 86 ASP A O 1
ATOM 727 N N . ASP A 1 87 ? -21.357 -5.566 12.784 1.00 91.31 87 ASP A N 1
ATOM 728 C CA . ASP A 1 87 ? -21.326 -6.753 11.940 1.00 91.31 87 ASP A CA 1
ATOM 729 C C . ASP A 1 87 ? -22.510 -6.778 10.966 1.00 91.31 87 ASP A C 1
ATOM 731 O O . ASP A 1 87 ? -23.661 -6.502 11.330 1.00 91.31 87 ASP A O 1
ATOM 735 N N . THR A 1 88 ? -22.239 -7.144 9.712 1.00 88.25 88 THR A N 1
ATOM 736 C CA . THR A 1 88 ? -23.255 -7.120 8.652 1.00 88.25 88 THR A CA 1
ATOM 737 C C . THR A 1 88 ? -24.404 -8.092 8.892 1.00 88.25 88 THR A C 1
ATOM 739 O O . THR A 1 88 ? -25.520 -7.825 8.450 1.00 88.25 88 THR A O 1
ATOM 742 N N . HIS A 1 89 ? -24.169 -9.206 9.583 1.00 86.50 89 HIS A N 1
ATOM 743 C CA . HIS A 1 89 ? -25.208 -10.196 9.847 1.00 86.50 89 HIS A CA 1
ATOM 744 C C . HIS A 1 89 ? -25.918 -9.908 11.169 1.00 86.50 89 HIS A C 1
ATOM 746 O O . HIS A 1 89 ? -27.146 -9.848 11.207 1.00 86.50 89 HIS A O 1
ATOM 752 N N . GLU A 1 90 ? -25.157 -9.710 12.245 1.00 85.12 90 GLU A N 1
ATOM 753 C CA . GLU A 1 90 ? -25.722 -9.592 13.597 1.00 85.12 90 GLU A CA 1
ATOM 754 C C . GLU A 1 90 ? -26.336 -8.213 13.863 1.00 85.12 90 GLU A C 1
ATOM 756 O O . GLU A 1 90 ? -27.430 -8.130 14.424 1.00 85.12 90 GLU A O 1
ATOM 761 N N . VAL A 1 91 ? -25.675 -7.135 13.426 1.00 86.00 91 VAL A N 1
ATOM 762 C CA . VAL A 1 91 ? -26.110 -5.756 13.701 1.00 86.00 91 VAL A CA 1
ATOM 763 C C . VAL A 1 91 ? -26.939 -5.202 12.546 1.00 86.00 91 VAL A C 1
ATOM 765 O O . VAL A 1 91 ? -28.089 -4.800 12.745 1.00 86.00 91 VAL A O 1
ATOM 768 N N . ILE A 1 92 ? -26.400 -5.214 11.323 1.00 84.81 92 ILE A N 1
ATOM 769 C CA . ILE A 1 92 ? -27.107 -4.670 10.149 1.00 84.81 92 ILE A CA 1
ATOM 770 C C . ILE A 1 92 ? -28.263 -5.582 9.733 1.00 84.81 92 ILE A C 1
ATOM 772 O O . ILE A 1 92 ? -29.345 -5.090 9.408 1.00 84.81 92 ILE A O 1
ATOM 776 N N . GLY A 1 93 ? -28.061 -6.901 9.782 1.00 81.62 93 GLY A N 1
ATOM 777 C CA . GLY A 1 93 ? -29.074 -7.887 9.415 1.00 81.62 93 GLY A CA 1
ATOM 778 C C . GLY A 1 93 ? -30.275 -7.941 10.361 1.00 81.62 93 GLY A C 1
ATOM 779 O O . GLY A 1 93 ? -31.293 -8.511 9.987 1.00 81.62 93 GLY A O 1
ATOM 780 N N . ARG A 1 94 ? -30.203 -7.341 11.562 1.00 82.06 94 ARG A N 1
ATOM 781 C CA . ARG A 1 94 ? -31.322 -7.224 12.525 1.00 82.06 94 ARG A CA 1
ATOM 782 C C . ARG A 1 94 ? -32.076 -8.544 12.763 1.00 82.06 94 ARG A C 1
ATOM 784 O O . ARG A 1 94 ? -33.304 -8.569 12.807 1.00 82.06 94 ARG A O 1
ATOM 791 N N . GLY A 1 95 ? -31.339 -9.646 12.901 1.00 74.44 95 GLY A N 1
ATOM 792 C CA . GLY A 1 95 ? -31.908 -10.978 13.142 1.00 74.44 95 GLY A CA 1
ATOM 793 C C . GLY A 1 95 ? -32.375 -11.727 11.888 1.00 74.44 95 GLY A C 1
ATOM 794 O O . GLY A 1 95 ? -32.929 -12.818 12.010 1.00 74.44 95 GLY A O 1
ATOM 795 N N . VAL A 1 96 ? -32.137 -11.191 10.686 1.00 77.56 96 VAL A N 1
ATOM 796 C CA . VAL A 1 96 ? -32.335 -11.931 9.434 1.00 77.56 96 VAL A CA 1
ATOM 797 C C . VAL A 1 96 ? -31.314 -13.064 9.348 1.00 77.56 96 VAL A C 1
ATOM 799 O O . VAL A 1 96 ? -30.105 -12.856 9.447 1.00 77.56 96 VAL A O 1
ATOM 802 N N . SER A 1 97 ? -31.799 -14.286 9.140 1.00 70.31 97 SER A N 1
ATOM 803 C CA . SER A 1 97 ? -30.940 -15.430 8.853 1.00 70.31 97 SER A CA 1
ATOM 804 C C . SER A 1 97 ? -30.447 -15.359 7.411 1.00 70.31 97 SER A C 1
ATOM 806 O O . SER A 1 97 ? -31.265 -15.355 6.490 1.00 70.31 97 SER A O 1
ATOM 808 N N . PHE A 1 98 ? -29.131 -15.374 7.212 1.00 71.31 98 PHE A N 1
ATOM 809 C CA . PHE A 1 98 ? -28.518 -15.485 5.889 1.00 71.31 98 PHE A CA 1
ATOM 810 C C . PHE A 1 98 ? -28.302 -16.973 5.549 1.00 71.31 98 PHE A C 1
ATOM 812 O O . PHE A 1 98 ? -27.563 -17.656 6.265 1.00 71.31 98 PHE A O 1
ATOM 819 N N . PRO A 1 99 ? -28.969 -17.516 4.512 1.00 63.19 99 PRO A N 1
ATOM 820 C CA . PRO A 1 99 ? -28.751 -18.879 4.042 1.00 63.19 99 PRO A CA 1
ATOM 821 C C . PRO A 1 99 ? -27.276 -19.177 3.761 1.00 63.19 99 PRO A C 1
ATOM 823 O O . PRO A 1 99 ? -26.575 -18.401 3.116 1.00 63.19 99 PRO A O 1
ATOM 826 N N . LYS A 1 100 ? -26.827 -20.347 4.219 1.00 60.00 100 LYS A N 1
ATOM 827 C CA . LYS A 1 100 ? -25.436 -20.800 4.087 1.00 60.00 100 LYS A CA 1
ATOM 828 C C . LYS A 1 100 ? -25.101 -21.377 2.705 1.00 60.00 100 LYS A C 1
ATOM 830 O O . LYS A 1 100 ? -23.930 -21.593 2.428 1.00 60.00 100 LYS A O 1
ATOM 835 N N . GLU A 1 101 ? -26.095 -21.617 1.843 1.00 58.41 101 GLU A N 1
ATOM 836 C CA . GLU A 1 101 ? -25.913 -22.318 0.565 1.00 58.41 101 GLU A CA 1
ATOM 837 C C . GLU A 1 101 ? -26.770 -21.733 -0.569 1.00 58.41 101 GLU A C 1
ATOM 839 O O . GLU A 1 101 ? -27.978 -21.547 -0.413 1.00 58.41 101 GLU A O 1
ATOM 844 N N . GLY A 1 102 ? -26.128 -21.507 -1.723 1.00 53.06 102 GLY A N 1
ATOM 845 C CA . GLY A 1 102 ? -26.658 -21.732 -3.080 1.00 53.06 102 GLY A CA 1
ATOM 846 C C . GLY A 1 102 ? -27.942 -21.034 -3.540 1.00 53.06 102 GLY A C 1
ATOM 847 O O . GLY A 1 102 ? -28.426 -21.355 -4.624 1.00 53.06 102 GLY A O 1
ATOM 848 N N . ARG A 1 103 ? -28.532 -20.119 -2.769 1.00 52.56 103 ARG A N 1
ATOM 849 C CA . ARG A 1 103 ? -29.797 -19.474 -3.148 1.00 52.56 103 ARG A CA 1
ATOM 850 C C . ARG A 1 103 ? -29.567 -18.095 -3.746 1.00 52.56 103 ARG A C 1
ATOM 852 O O . ARG A 1 103 ? -28.890 -17.262 -3.159 1.00 52.56 103 ARG A O 1
ATOM 859 N N . LYS A 1 104 ? -30.208 -17.870 -4.892 1.00 51.69 104 LYS A N 1
ATOM 860 C CA . LYS A 1 104 ? -30.363 -16.559 -5.520 1.00 51.69 104 LYS A CA 1
ATOM 861 C C . LYS A 1 104 ? -31.371 -15.760 -4.698 1.00 51.69 104 LYS A C 1
ATOM 863 O O . LYS A 1 104 ? -32.521 -16.181 -4.567 1.00 51.69 104 LYS A O 1
ATOM 868 N N . TYR A 1 105 ? -30.950 -14.649 -4.110 1.00 53.69 105 TYR A N 1
ATOM 869 C CA . TYR A 1 105 ? -31.866 -13.738 -3.415 1.00 53.69 105 TYR A CA 1
ATOM 870 C C . TYR A 1 105 ? -32.584 -12.858 -4.437 1.00 53.69 105 TYR A C 1
ATOM 872 O O . TYR A 1 105 ? -32.025 -12.599 -5.488 1.00 53.69 105 TYR A O 1
ATOM 880 N N . LEU A 1 106 ? -33.805 -12.407 -4.157 1.00 44.06 106 LEU A N 1
ATOM 881 C CA . LEU A 1 106 ? -34.458 -11.334 -4.910 1.00 44.06 106 LEU A CA 1
ATOM 882 C C . LEU A 1 106 ? -34.539 -10.130 -3.975 1.00 44.06 106 LEU A C 1
ATOM 884 O O . LEU A 1 106 ? -35.163 -10.211 -2.916 1.00 44.06 106 LEU A O 1
ATOM 888 N N . VAL A 1 107 ? -33.889 -9.029 -4.333 1.00 44.16 107 VAL A N 1
ATOM 889 C CA . VAL A 1 107 ? -34.056 -7.751 -3.646 1.00 44.16 107 VAL A CA 1
ATOM 890 C C . VAL A 1 107 ? -35.445 -7.227 -3.993 1.00 44.16 107 VAL A C 1
ATOM 892 O O . VAL A 1 107 ? -35.713 -6.859 -5.132 1.00 44.16 107 VAL A O 1
ATOM 895 N N . VAL A 1 108 ? -36.336 -7.174 -3.006 1.00 39.88 108 VAL A N 1
ATOM 896 C CA . VAL A 1 108 ? -37.539 -6.343 -3.093 1.00 39.88 108 VAL A CA 1
ATOM 897 C C . VAL A 1 108 ? -37.150 -4.967 -2.567 1.00 39.88 108 VAL A C 1
ATOM 899 O O . VAL A 1 108 ? -37.232 -4.706 -1.369 1.00 39.88 108 VAL A O 1
ATOM 902 N N . SER A 1 109 ? -36.671 -4.091 -3.445 1.00 40.53 109 SER A N 1
ATOM 903 C CA . SER A 1 109 ? -36.568 -2.667 -3.136 1.00 40.53 109 SER A CA 1
ATOM 904 C C . SER A 1 109 ? -37.146 -1.858 -4.286 1.00 40.53 109 SER A C 1
ATOM 906 O O . SER A 1 109 ? -36.586 -1.842 -5.380 1.00 40.53 109 SER A O 1
ATOM 908 N N . ASP A 1 110 ? -38.248 -1.166 -4.005 1.00 38.41 110 ASP A N 1
ATOM 909 C CA . ASP A 1 110 ? -38.671 0.040 -4.726 1.00 38.41 110 ASP A CA 1
ATOM 910 C C . ASP A 1 110 ? -37.465 1.005 -4.816 1.00 38.41 110 ASP A C 1
ATOM 912 O O . ASP A 1 110 ? -36.637 1.019 -3.898 1.00 38.41 110 ASP A O 1
ATOM 916 N N . PRO A 1 111 ? -37.277 1.752 -5.918 1.00 42.19 111 PRO A N 1
ATOM 917 C CA . PRO A 1 111 ? -35.973 2.011 -6.515 1.00 42.19 111 PRO A CA 1
ATOM 918 C C . PRO A 1 111 ? -35.090 2.891 -5.628 1.00 42.19 111 PRO A C 1
ATOM 920 O O . PRO A 1 111 ? -35.035 4.116 -5.774 1.00 42.19 111 PRO A O 1
ATOM 923 N N . ALA A 1 112 ? -34.304 2.258 -4.760 1.00 35.56 112 ALA A N 1
ATOM 924 C CA . ALA A 1 112 ? -33.103 2.854 -4.210 1.00 35.56 112 ALA A CA 1
ATOM 925 C C . ALA A 1 112 ? -32.086 2.951 -5.353 1.00 35.56 112 ALA A C 1
ATOM 927 O O . ALA A 1 112 ? -31.254 2.069 -5.556 1.00 35.56 112 ALA A O 1
ATOM 928 N N . LYS A 1 113 ? -32.192 4.020 -6.149 1.00 34.22 113 LYS A N 1
ATOM 929 C CA . LYS A 1 113 ? -31.196 4.373 -7.161 1.00 34.22 113 LYS A CA 1
ATOM 930 C C . LYS A 1 113 ? -29.853 4.546 -6.458 1.00 34.22 113 LYS A C 1
ATOM 932 O O . LYS A 1 113 ? -29.591 5.597 -5.865 1.00 34.22 113 LYS A O 1
ATOM 937 N N . LEU A 1 114 ? -28.999 3.526 -6.535 1.00 34.72 114 LEU A N 1
ATOM 938 C CA . LEU A 1 114 ? -27.578 3.684 -6.264 1.00 34.72 114 LEU A CA 1
ATOM 939 C C . LEU A 1 114 ? -27.110 4.834 -7.163 1.00 34.72 114 LEU A C 1
ATOM 941 O O . LEU A 1 114 ? -27.263 4.770 -8.380 1.00 34.72 114 LEU A O 1
ATOM 945 N N . HIS A 1 115 ? -26.606 5.922 -6.585 1.00 31.80 115 HIS A N 1
ATOM 946 C CA . HIS A 1 115 ? -25.943 6.950 -7.377 1.00 31.80 115 HIS A CA 1
ATOM 947 C C . HIS A 1 115 ? -24.673 6.323 -7.967 1.00 31.80 115 HIS A C 1
ATOM 949 O O . HIS A 1 115 ? -23.656 6.202 -7.286 1.00 31.80 115 HIS A O 1
ATOM 955 N N . ILE A 1 116 ? -24.747 5.896 -9.231 1.00 36.09 116 ILE A N 1
ATOM 956 C CA . ILE A 1 116 ? -23.665 5.275 -10.014 1.00 36.09 116 ILE A CA 1
ATOM 957 C C . ILE A 1 116 ? -22.626 6.337 -10.421 1.00 36.09 116 ILE A C 1
ATOM 959 O O . ILE A 1 116 ? -22.279 6.459 -11.587 1.00 36.09 116 ILE A O 1
ATOM 963 N N . ASN A 1 117 ? -22.129 7.135 -9.473 1.00 32.47 117 ASN A N 1
ATOM 964 C CA . ASN A 1 117 ? -21.034 8.079 -9.729 1.00 32.47 117 ASN A CA 1
ATOM 965 C C . ASN A 1 117 ? -19.760 7.778 -8.939 1.00 32.47 117 ASN A C 1
ATOM 967 O O . ASN A 1 117 ? -18.778 8.497 -9.074 1.00 32.47 117 ASN A O 1
ATOM 971 N N . GLN A 1 118 ? -19.717 6.679 -8.190 1.00 34.09 118 GLN A N 1
ATOM 972 C CA . GLN A 1 118 ? -18.469 6.115 -7.685 1.00 34.09 118 GLN A CA 1
ATOM 973 C C . GLN A 1 118 ? -18.579 4.600 -7.783 1.00 34.09 118 GLN A C 1
ATOM 975 O O . GLN A 1 118 ? -19.082 3.940 -6.876 1.00 34.09 118 GLN A O 1
ATOM 980 N N . LYS A 1 119 ? -18.169 4.035 -8.927 1.00 28.67 119 LYS A N 1
ATOM 981 C CA . LYS A 1 119 ? -17.946 2.591 -9.006 1.00 28.67 119 LYS A CA 1
ATOM 982 C C . LYS A 1 119 ? -16.959 2.243 -7.895 1.00 28.67 119 LYS A C 1
ATOM 984 O O . LYS A 1 119 ? -15.827 2.717 -7.908 1.00 28.67 119 LYS A O 1
ATOM 989 N N . SER A 1 120 ? -17.404 1.435 -6.937 1.00 28.89 120 SER A N 1
ATOM 990 C CA . SER A 1 120 ? -16.498 0.653 -6.108 1.00 28.89 120 SER A CA 1
ATOM 991 C C . SER A 1 120 ? -15.656 -0.158 -7.081 1.00 28.89 120 SER A C 1
ATOM 993 O O . SER A 1 120 ? -16.167 -1.092 -7.697 1.00 28.89 120 SER A O 1
ATOM 995 N N . VAL A 1 121 ? -14.403 0.241 -7.285 1.00 31.11 121 VAL A N 1
ATOM 996 C CA . VAL A 1 121 ? -13.422 -0.604 -7.956 1.00 31.11 121 VAL A CA 1
ATOM 997 C C . VAL A 1 121 ? -13.236 -1.782 -7.009 1.00 31.11 121 VAL A C 1
ATOM 999 O O . VAL A 1 121 ? -12.575 -1.671 -5.983 1.00 31.11 121 VAL A O 1
ATOM 1002 N N . LEU A 1 122 ? -13.974 -2.860 -7.266 1.00 32.06 122 LEU A N 1
ATOM 1003 C CA . LEU A 1 122 ? -13.757 -4.148 -6.631 1.00 32.06 122 LEU A CA 1
ATOM 1004 C C . LEU A 1 122 ? -12.356 -4.589 -7.068 1.00 32.06 122 LEU A C 1
ATOM 1006 O O . LEU A 1 122 ? -12.171 -5.012 -8.206 1.00 32.06 122 LEU A O 1
ATOM 1010 N N . SER A 1 123 ? -11.366 -4.390 -6.198 1.00 32.56 123 SER A N 1
ATOM 1011 C CA . SER A 1 123 ? -10.053 -5.014 -6.322 1.00 32.56 123 SER A CA 1
ATOM 1012 C C . SER A 1 123 ? -10.223 -6.516 -6.107 1.00 32.56 123 SER A C 1
ATOM 1014 O O . SER A 1 123 ? -10.964 -6.968 -5.231 1.00 32.56 123 SER A O 1
ATOM 1016 N N . GLY A 1 124 ? -9.601 -7.301 -6.979 1.00 37.47 124 GLY A N 1
ATOM 1017 C CA . GLY A 1 124 ? -9.848 -8.728 -7.101 1.00 37.47 124 GLY A CA 1
ATOM 1018 C C . GLY A 1 124 ? -10.052 -9.099 -8.555 1.00 37.47 124 GLY A C 1
ATOM 1019 O O . GLY A 1 124 ? -11.164 -9.020 -9.072 1.00 37.47 124 GLY A O 1
ATOM 1020 N N . VAL A 1 125 ? -8.981 -9.506 -9.231 1.00 34.81 125 VAL A N 1
ATOM 1021 C CA . VAL A 1 125 ? -9.064 -10.070 -10.577 1.00 34.81 125 VAL A CA 1
ATOM 1022 C C . VAL A 1 125 ? -9.844 -11.372 -10.524 1.00 34.81 125 VAL A C 1
ATOM 1024 O O . VAL A 1 125 ? -9.283 -12.452 -10.411 1.00 34.81 125 VAL A O 1
ATOM 1027 N N . SER A 1 126 ? -11.161 -11.285 -10.680 1.00 36.94 126 SER A N 1
ATOM 1028 C CA . SER A 1 126 ? -11.975 -12.399 -11.148 1.00 36.94 126 SER A CA 1
ATOM 1029 C C . SER A 1 126 ? -11.734 -12.555 -12.649 1.00 36.94 126 SER A C 1
ATOM 1031 O O . SER A 1 126 ? -12.537 -12.154 -13.493 1.00 36.94 126 SER A O 1
ATOM 1033 N N . GLY A 1 127 ? -10.566 -13.098 -12.990 1.00 31.56 127 GLY A N 1
ATOM 1034 C CA . GLY A 1 127 ? -10.286 -13.593 -14.326 1.00 31.56 127 GLY A CA 1
ATOM 1035 C C . GLY A 1 127 ? -11.256 -14.732 -14.630 1.00 31.56 127 GLY A C 1
ATOM 1036 O O . GLY A 1 127 ? -11.167 -15.814 -14.059 1.00 31.56 127 GLY A O 1
ATOM 1037 N N . ASN A 1 128 ? -12.222 -14.445 -15.499 1.00 33.75 128 ASN A N 1
ATOM 1038 C CA . ASN A 1 128 ? -13.170 -15.369 -16.124 1.00 33.75 128 ASN A CA 1
ATOM 1039 C C . ASN A 1 128 ? -14.237 -16.077 -15.274 1.00 33.75 128 ASN A C 1
ATOM 1041 O O . ASN A 1 128 ? -15.075 -16.751 -15.872 1.00 33.75 128 ASN A O 1
ATOM 1045 N N . MET A 1 129 ? -14.372 -15.853 -13.963 1.00 36.91 129 MET A N 1
ATOM 1046 C CA . MET A 1 129 ? -15.516 -16.443 -13.235 1.00 36.91 129 MET A CA 1
ATOM 1047 C C . MET A 1 129 ? -16.878 -15.827 -13.626 1.00 36.91 129 MET A C 1
ATOM 1049 O O . MET A 1 129 ? -17.912 -16.465 -13.460 1.00 36.91 129 MET A O 1
ATOM 1053 N N . HIS A 1 130 ? -16.882 -14.641 -14.249 1.00 36.59 130 HIS A N 1
ATOM 1054 C CA . HIS A 1 130 ? -18.072 -14.068 -14.899 1.00 36.59 130 HIS A CA 1
ATOM 1055 C C . HIS A 1 130 ? -18.368 -14.662 -16.290 1.00 36.59 130 HIS A C 1
ATOM 1057 O O . HIS A 1 130 ? -19.416 -14.380 -16.864 1.00 36.59 130 HIS A O 1
ATOM 1063 N N . LYS A 1 131 ? -17.452 -15.457 -16.864 1.00 35.88 131 LYS A N 1
ATOM 1064 C CA . LYS A 1 131 ? -17.614 -16.085 -18.189 1.00 35.88 131 LYS A CA 1
ATOM 1065 C C . LYS A 1 131 ? -17.656 -17.613 -18.153 1.00 35.88 131 LYS A C 1
ATOM 1067 O O . LYS A 1 131 ? -18.079 -18.210 -19.137 1.00 35.88 131 LYS A O 1
ATOM 1072 N N . THR A 1 132 ? -17.312 -18.256 -17.039 1.00 38.84 132 THR A N 1
ATOM 1073 C CA . THR A 1 132 ? -17.478 -19.705 -16.869 1.00 38.84 132 THR A CA 1
ATOM 1074 C C . THR A 1 132 ? -18.311 -20.016 -15.629 1.00 38.84 132 THR A C 1
ATOM 1076 O O . THR A 1 132 ? -17.786 -20.225 -14.542 1.00 38.84 132 THR A O 1
ATOM 1079 N N . GLY A 1 133 ? -19.633 -20.065 -15.818 1.00 37.16 133 GLY A N 1
ATOM 1080 C CA . GLY A 1 133 ? -20.549 -20.847 -14.977 1.00 37.16 133 GLY A CA 1
ATOM 1081 C C . GLY A 1 133 ? -21.448 -20.085 -14.002 1.00 37.16 133 GLY A C 1
ATOM 1082 O O . GLY A 1 133 ? -22.445 -20.658 -13.567 1.00 37.16 133 GLY A O 1
ATOM 1083 N N . HIS A 1 134 ? -21.176 -18.815 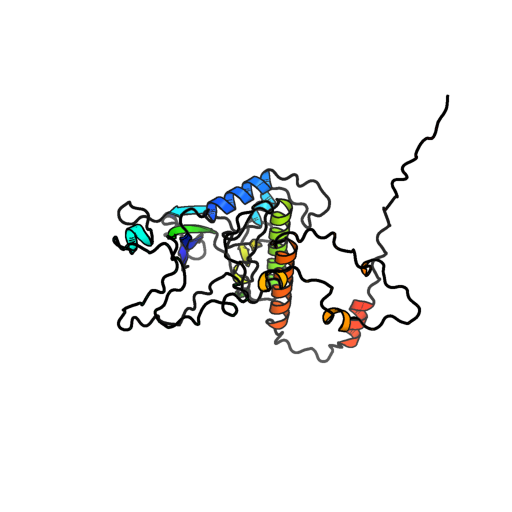-13.697 1.00 38.91 134 HIS A N 1
ATOM 1084 C CA . HIS A 1 134 ? -22.108 -17.993 -12.920 1.00 38.91 134 HIS A CA 1
ATOM 1085 C C . HIS A 1 134 ? -22.993 -17.182 -13.861 1.00 38.91 134 HIS A C 1
ATOM 1087 O O . HIS A 1 134 ? -22.519 -16.636 -14.858 1.00 38.91 134 HIS A O 1
ATOM 1093 N N . GLY A 1 135 ? -24.301 -17.203 -13.595 1.00 41.97 135 GLY A N 1
ATOM 1094 C CA . GLY A 1 135 ? -25.285 -16.530 -14.431 1.00 41.97 135 GLY A CA 1
ATOM 1095 C C . GLY A 1 135 ? -24.968 -15.043 -14.544 1.00 41.97 135 GLY A C 1
ATOM 1096 O O . GLY A 1 135 ? -24.311 -14.466 -13.683 1.00 41.97 135 GLY A O 1
ATOM 1097 N N . VAL A 1 136 ? -25.442 -14.417 -15.619 1.00 46.69 136 VAL A N 1
ATOM 1098 C CA . VAL A 1 136 ? -25.523 -12.955 -15.685 1.00 46.69 136 VAL A CA 1
ATOM 1099 C C . VAL A 1 136 ? -26.203 -12.484 -14.395 1.00 46.69 136 VAL A C 1
ATOM 1101 O O . VAL A 1 136 ? -27.290 -12.976 -14.088 1.00 46.69 136 VAL A O 1
ATOM 1104 N N . GLU A 1 137 ? -25.556 -11.600 -13.627 1.00 41.91 137 GLU A N 1
ATOM 1105 C CA . GLU A 1 137 ? -26.171 -10.979 -12.450 1.00 41.91 137 GLU A CA 1
ATOM 1106 C C . GLU A 1 137 ? -27.435 -10.246 -12.921 1.00 41.91 137 GLU A C 1
ATOM 1108 O O . GLU A 1 137 ? -27.373 -9.177 -13.527 1.00 41.91 137 GLU A O 1
ATOM 1113 N N . GLU A 1 138 ? -28.596 -10.868 -12.720 1.00 45.22 138 GLU A N 1
ATOM 1114 C CA . GLU A 1 138 ? -29.880 -10.204 -12.904 1.00 45.22 138 GLU A CA 1
ATOM 1115 C C . GLU A 1 138 ? -30.044 -9.176 -11.784 1.00 45.22 138 GLU A C 1
ATOM 1117 O O . GLU A 1 138 ? -29.753 -9.460 -10.620 1.00 45.22 138 GLU A O 1
ATOM 1122 N N . GLU A 1 139 ? -30.514 -7.978 -12.131 1.00 46.47 139 GLU A N 1
ATOM 1123 C CA . GLU A 1 139 ? -30.737 -6.893 -11.179 1.00 46.47 139 GLU A CA 1
ATOM 1124 C C . GLU A 1 139 ? -31.559 -7.385 -9.975 1.00 46.47 139 GLU A C 1
ATOM 1126 O O . GLU A 1 139 ? -32.631 -7.976 -10.117 1.00 46.47 139 GLU A O 1
ATOM 1131 N N . GLY A 1 140 ? -31.013 -7.192 -8.773 1.00 51.22 140 GLY A N 1
ATOM 1132 C CA . GLY A 1 140 ? -31.622 -7.669 -7.535 1.00 51.22 140 GLY A CA 1
ATOM 1133 C C . GLY A 1 140 ? -31.320 -9.125 -7.168 1.00 51.22 140 GLY A C 1
ATOM 1134 O O . GLY A 1 140 ? -31.907 -9.599 -6.197 1.00 51.22 140 GLY A O 1
ATOM 1135 N N . ARG A 1 141 ? -30.416 -9.834 -7.864 1.00 52.53 141 ARG A N 1
ATOM 1136 C CA . ARG A 1 141 ? -29.942 -11.168 -7.457 1.00 52.53 141 ARG A CA 1
ATOM 1137 C C . ARG A 1 141 ? -28.503 -11.177 -6.957 1.00 52.53 141 ARG A C 1
ATOM 1139 O O . ARG A 1 141 ? -27.587 -10.837 -7.689 1.00 52.53 141 ARG A O 1
ATOM 1146 N N . PHE A 1 142 ? -28.309 -11.642 -5.720 1.00 54.41 142 PHE A N 1
ATOM 1147 C CA . PHE A 1 142 ? -26.987 -12.017 -5.216 1.00 54.41 142 PHE A CA 1
ATOM 1148 C C . PHE A 1 142 ? -26.748 -13.500 -5.507 1.00 54.41 142 PHE A C 1
ATOM 1150 O O . PHE A 1 142 ? -27.487 -14.352 -5.002 1.00 54.41 142 PHE A O 1
ATOM 1157 N N . ASP A 1 143 ? -25.730 -13.798 -6.311 1.00 53.06 143 ASP A N 1
ATOM 1158 C CA . ASP A 1 143 ? -25.244 -15.158 -6.531 1.00 53.06 143 ASP A CA 1
ATOM 1159 C C . ASP A 1 143 ? -24.177 -15.493 -5.469 1.00 53.06 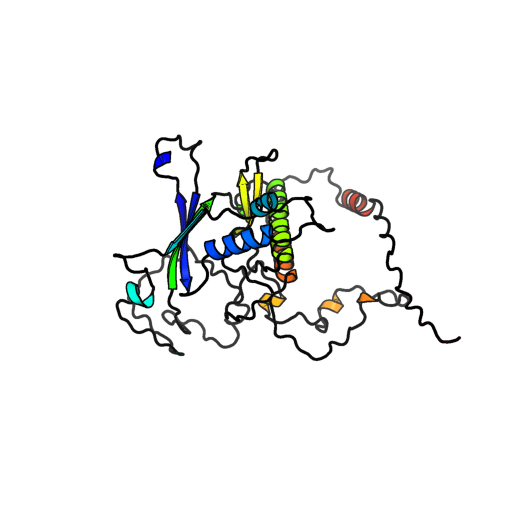143 ASP A C 1
ATOM 1161 O O . ASP A 1 143 ? -23.133 -14.851 -5.388 1.00 53.06 143 ASP A O 1
ATOM 1165 N N . GLY A 1 144 ? -24.433 -16.514 -4.642 1.00 61.38 144 GLY A N 1
ATOM 1166 C CA . GLY A 1 144 ? -23.459 -17.056 -3.685 1.00 61.38 144 GLY A CA 1
ATOM 1167 C C . GLY A 1 144 ? -23.739 -16.764 -2.206 1.00 61.38 144 GLY A C 1
ATOM 1168 O O . GLY A 1 144 ? -24.769 -16.210 -1.821 1.00 61.38 144 GLY A O 1
ATOM 1169 N N . VAL A 1 145 ? -22.816 -17.214 -1.351 1.00 69.56 145 VAL A N 1
ATOM 1170 C CA . VAL A 1 145 ? -22.867 -16.977 0.099 1.00 6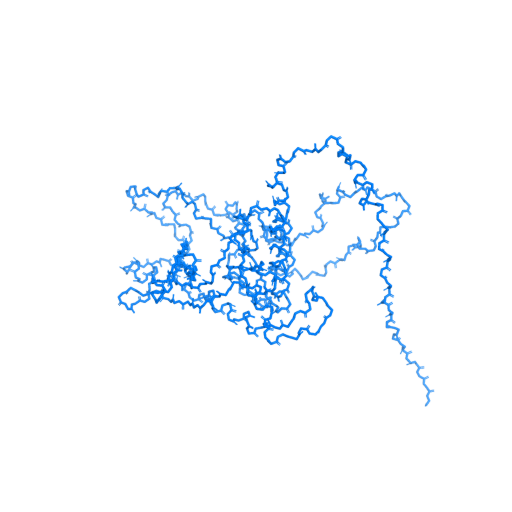9.56 145 VAL A CA 1
ATOM 1171 C C . VAL A 1 145 ? -22.493 -15.525 0.374 1.00 69.56 145 VAL A C 1
ATOM 1173 O O . VAL A 1 145 ? -21.477 -15.047 -0.124 1.00 69.56 145 VAL A O 1
ATOM 1176 N N . ILE A 1 146 ? -23.283 -14.836 1.197 1.00 73.94 146 ILE A N 1
ATOM 1177 C CA . ILE A 1 146 ? -22.938 -13.509 1.713 1.00 73.94 146 ILE A CA 1
ATOM 1178 C C . ILE A 1 146 ? -22.153 -13.737 3.011 1.00 73.94 146 ILE A C 1
ATOM 1180 O O . ILE A 1 146 ? -22.750 -14.186 3.991 1.00 73.94 146 ILE A O 1
ATOM 1184 N N . PRO A 1 147 ? -20.824 -13.527 3.043 1.00 78.44 147 PRO A N 1
ATOM 1185 C CA . PRO A 1 147 ? -20.059 -13.707 4.267 1.00 78.44 147 PRO A CA 1
ATOM 1186 C C . PRO A 1 147 ? -20.342 -12.566 5.247 1.00 78.44 147 PRO A C 1
ATOM 1188 O O . PRO A 1 147 ? -20.488 -11.406 4.848 1.00 78.44 147 PRO A O 1
ATOM 1191 N N . ALA A 1 148 ? -20.341 -12.889 6.541 1.00 84.75 148 ALA A N 1
ATOM 1192 C CA . ALA A 1 148 ? -20.390 -11.873 7.584 1.00 84.75 148 ALA A CA 1
ATOM 1193 C C . ALA A 1 148 ? -19.147 -10.986 7.480 1.00 84.75 148 ALA A C 1
ATOM 1195 O O . ALA A 1 148 ? -18.031 -11.489 7.321 1.00 84.75 148 ALA A O 1
ATOM 1196 N N . ARG A 1 149 ? -19.327 -9.672 7.583 1.00 89.44 149 ARG A N 1
ATOM 1197 C CA . ARG A 1 149 ? -18.238 -8.697 7.592 1.00 89.44 149 ARG A CA 1
ATOM 1198 C C . ARG A 1 149 ? -18.325 -7.837 8.837 1.00 89.44 149 ARG A C 1
ATOM 1200 O O . ARG A 1 149 ? -19.419 -7.504 9.281 1.00 89.44 149 ARG A O 1
ATOM 1207 N N . ARG A 1 150 ? -17.167 -7.448 9.355 1.00 91.56 150 ARG A N 1
ATOM 1208 C CA . ARG A 1 150 ? -17.013 -6.541 10.483 1.00 91.56 150 ARG A CA 1
ATOM 1209 C C . ARG A 1 150 ? -16.362 -5.245 10.045 1.00 91.56 150 ARG A C 1
ATOM 1211 O O . ARG A 1 150 ? -15.403 -5.235 9.264 1.00 91.56 150 ARG A O 1
ATOM 1218 N N . HIS A 1 151 ? -16.909 -4.160 10.554 1.00 93.81 151 HIS A N 1
ATOM 1219 C CA . HIS A 1 151 ? -16.457 -2.816 10.266 1.00 93.81 151 HIS A CA 1
ATOM 1220 C C . HIS A 1 151 ? -15.170 -2.505 11.030 1.00 93.81 151 HIS A C 1
ATOM 1222 O O . HIS A 1 151 ? -15.110 -2.654 12.250 1.00 93.81 151 HIS A O 1
ATOM 1228 N N . HIS A 1 152 ? -14.151 -2.045 10.316 1.00 93.44 152 HIS A N 1
ATOM 1229 C CA . HIS A 1 152 ? -12.879 -1.640 10.889 1.00 93.44 152 HIS A CA 1
ATOM 1230 C C . HIS A 1 152 ? -12.500 -0.235 10.432 1.00 93.44 152 HIS A C 1
ATOM 1232 O O . HIS A 1 152 ? -12.851 0.214 9.335 1.00 93.44 152 HIS A O 1
ATOM 1238 N N . ARG A 1 153 ? -11.754 0.448 11.299 1.00 95.00 153 ARG A N 1
ATOM 1239 C CA . ARG A 1 153 ? -11.053 1.689 10.984 1.00 95.00 153 ARG A CA 1
ATOM 1240 C C . ARG A 1 153 ? -9.571 1.494 11.185 1.00 95.00 153 ARG A C 1
ATOM 1242 O O . ARG A 1 153 ? -9.147 0.951 12.201 1.00 95.00 153 ARG A O 1
ATOM 1249 N N . THR A 1 154 ? -8.787 1.968 10.236 1.00 95.69 154 THR A N 1
ATOM 1250 C CA . THR A 1 154 ? -7.330 1.890 10.270 1.00 95.69 154 THR A CA 1
ATOM 1251 C C . THR A 1 154 ? -6.769 3.287 10.055 1.00 95.69 154 THR A C 1
ATOM 1253 O O . THR A 1 154 ? -7.162 3.976 9.117 1.00 95.69 154 THR A O 1
ATOM 1256 N N . VAL A 1 155 ? -5.881 3.726 10.946 1.00 95.75 155 VAL A N 1
ATOM 1257 C CA . VAL A 1 155 ? -5.233 5.042 10.885 1.00 95.75 155 VAL A CA 1
ATOM 1258 C C . VAL A 1 155 ? -3.825 4.867 10.343 1.00 95.75 155 VAL A C 1
ATOM 1260 O O . VAL A 1 155 ? -3.070 4.031 10.838 1.00 95.75 155 VAL A O 1
ATOM 1263 N N . MET A 1 156 ? -3.461 5.660 9.344 1.00 95.31 156 MET A N 1
ATOM 1264 C CA . MET A 1 156 ? -2.202 5.556 8.612 1.00 95.31 156 MET A CA 1
ATOM 1265 C C . MET A 1 156 ? -1.594 6.945 8.414 1.00 95.31 156 MET A C 1
ATOM 1267 O O . MET A 1 156 ? -2.301 7.956 8.449 1.00 95.31 156 MET A O 1
ATOM 1271 N N . GLU A 1 157 ? -0.283 7.012 8.208 1.00 93.06 157 GLU A N 1
ATOM 1272 C CA . GLU A 1 157 ? 0.357 8.259 7.774 1.00 93.06 157 GLU A CA 1
ATOM 1273 C C . GLU A 1 157 ? -0.183 8.701 6.407 1.00 93.06 157 GLU A C 1
ATOM 1275 O O . GLU A 1 157 ? -0.372 7.884 5.505 1.00 93.06 157 GLU A O 1
ATOM 1280 N N . GLU A 1 158 ? -0.437 10.003 6.259 1.00 92.12 158 GLU A N 1
ATOM 1281 C CA . GLU A 1 158 ? -0.841 10.573 4.975 1.00 92.12 158 GLU A CA 1
ATOM 1282 C C . GLU A 1 158 ? 0.333 10.577 3.984 1.00 92.12 158 GLU A C 1
ATOM 1284 O O . GLU A 1 158 ? 1.473 10.888 4.334 1.00 92.12 158 GLU A O 1
ATOM 1289 N N . ALA A 1 159 ? 0.033 10.258 2.728 1.00 93.00 159 ALA A N 1
ATOM 1290 C CA . ALA A 1 159 ? 0.959 10.343 1.611 1.00 93.00 159 ALA A CA 1
ATOM 1291 C C . ALA A 1 159 ? 0.189 10.620 0.310 1.00 93.00 159 ALA A C 1
ATOM 1293 O O . ALA A 1 159 ? -1.022 10.402 0.232 1.00 93.00 159 ALA A O 1
ATOM 1294 N N . THR A 1 160 ? 0.894 11.099 -0.711 1.00 94.12 160 THR A N 1
ATOM 1295 C CA . THR A 1 160 ? 0.310 11.447 -2.015 1.00 94.12 160 THR A CA 1
ATOM 1296 C C . THR A 1 160 ? 0.250 10.214 -2.910 1.00 94.12 160 THR A C 1
ATOM 1298 O O . THR A 1 160 ? 1.223 9.469 -2.981 1.00 94.12 160 THR A O 1
ATOM 1301 N N . ASN A 1 161 ? -0.855 9.978 -3.620 1.00 94.06 161 ASN A N 1
ATOM 1302 C CA . ASN A 1 161 ? -0.940 8.853 -4.552 1.00 94.06 161 ASN A CA 1
ATOM 1303 C C . ASN A 1 161 ? 0.004 9.038 -5.756 1.00 94.06 161 ASN A C 1
ATOM 1305 O O . ASN A 1 161 ? 0.201 10.161 -6.219 1.00 94.06 161 ASN A O 1
ATOM 1309 N N . LEU A 1 162 ? 0.550 7.943 -6.302 1.00 93.62 162 LEU A N 1
ATOM 1310 C CA . LEU A 1 162 ? 1.441 7.971 -7.471 1.00 93.62 162 LEU A CA 1
ATOM 1311 C C . LEU A 1 162 ? 0.863 8.770 -8.652 1.00 93.62 162 LEU A C 1
ATOM 1313 O O . LEU A 1 162 ? 1.608 9.461 -9.344 1.00 93.62 162 LEU A O 1
ATOM 1317 N N . LEU A 1 163 ? -0.450 8.680 -8.886 1.00 89.38 163 LEU A N 1
ATOM 1318 C CA . LEU A 1 163 ? -1.119 9.325 -10.023 1.00 89.38 163 LEU A CA 1
ATOM 1319 C C . LEU A 1 163 ? -1.365 10.821 -9.842 1.00 89.38 163 LEU A C 1
ATOM 1321 O O . LEU A 1 163 ? -1.625 11.505 -10.833 1.00 89.38 163 LEU A O 1
ATOM 1325 N N . ASP A 1 164 ? -1.268 11.311 -8.609 1.00 91.69 164 ASP A N 1
ATOM 1326 C CA . ASP A 1 164 ? -1.422 12.726 -8.275 1.00 91.69 164 ASP A CA 1
ATOM 1327 C C . ASP A 1 164 ? -0.081 13.477 -8.351 1.00 91.69 164 ASP A C 1
ATOM 1329 O O . ASP A 1 164 ? -0.023 14.691 -8.145 1.00 91.69 164 ASP A O 1
ATOM 1333 N N . LEU A 1 165 ? 1.014 12.771 -8.655 1.00 91.06 165 LEU A N 1
ATOM 1334 C CA . LEU A 1 165 ? 2.331 13.373 -8.803 1.00 91.06 165 LEU A CA 1
ATOM 1335 C C . LEU A 1 165 ? 2.452 14.156 -10.121 1.00 91.06 165 LEU A C 1
ATOM 1337 O O . LEU A 1 165 ? 1.994 13.702 -11.175 1.00 91.06 165 LEU A O 1
ATOM 1341 N N . PRO A 1 166 ? 3.115 15.326 -10.089 1.00 84.94 166 PRO A N 1
ATOM 1342 C CA . PRO A 1 166 ? 3.069 16.278 -11.194 1.00 84.94 166 PRO A CA 1
ATOM 1343 C C . PRO A 1 166 ? 3.969 15.898 -12.372 1.00 84.94 166 PRO A C 1
ATOM 1345 O O . PRO A 1 166 ? 3.737 16.350 -13.494 1.00 84.94 166 PRO A O 1
ATOM 1348 N N . ASP A 1 167 ? 5.016 15.105 -12.139 1.00 88.19 167 ASP A N 1
ATOM 1349 C CA . ASP A 1 167 ? 6.040 14.837 -13.140 1.00 88.19 167 ASP A CA 1
ATOM 1350 C C . ASP A 1 167 ? 6.503 13.377 -13.160 1.00 88.19 167 ASP A C 1
ATOM 1352 O O . ASP A 1 167 ? 6.559 12.673 -12.150 1.00 88.19 167 ASP A O 1
ATOM 1356 N N . ILE A 1 168 ? 6.885 12.940 -14.359 1.00 89.56 168 ILE A N 1
ATOM 1357 C CA . ILE A 1 168 ? 7.282 11.562 -14.642 1.00 89.56 168 ILE A CA 1
ATOM 1358 C C . ILE A 1 168 ? 8.552 11.142 -13.884 1.00 89.56 168 ILE A C 1
ATOM 1360 O O . ILE A 1 168 ? 8.689 9.974 -13.531 1.00 89.56 168 ILE A O 1
ATOM 1364 N N . SER A 1 169 ? 9.472 12.069 -13.590 1.00 90.06 169 SER A N 1
ATOM 1365 C CA . SER A 1 169 ? 10.714 11.744 -12.878 1.00 90.06 169 SER A CA 1
ATOM 1366 C C . SER A 1 169 ? 10.415 11.363 -11.431 1.00 90.06 169 SER A C 1
ATOM 1368 O O . SER A 1 169 ? 10.886 10.328 -10.955 1.00 90.06 169 SER A O 1
ATOM 1370 N N . THR A 1 170 ? 9.586 12.155 -10.750 1.00 92.56 170 THR A N 1
ATOM 1371 C CA . THR A 1 170 ? 9.136 11.872 -9.381 1.00 92.56 170 THR A CA 1
ATOM 1372 C C . THR A 1 170 ? 8.315 10.585 -9.325 1.00 92.56 170 THR A C 1
ATOM 1374 O O . THR A 1 170 ? 8.480 9.788 -8.400 1.00 92.56 170 THR A O 1
ATOM 1377 N N . ILE A 1 171 ? 7.498 10.318 -10.345 1.00 93.94 171 ILE A N 1
ATOM 1378 C CA . ILE A 1 171 ? 6.728 9.070 -10.463 1.00 93.94 171 ILE A CA 1
ATOM 1379 C C . ILE A 1 171 ? 7.644 7.855 -10.543 1.00 93.94 171 ILE A C 1
ATOM 1381 O O . ILE A 1 171 ? 7.501 6.939 -9.738 1.00 93.94 171 ILE A O 1
ATOM 1385 N N . PHE A 1 172 ? 8.616 7.840 -11.458 1.00 95.00 172 PHE A N 1
ATOM 1386 C CA . PHE A 1 172 ? 9.528 6.699 -11.578 1.00 95.00 172 PHE A CA 1
ATOM 1387 C C . PHE A 1 172 ? 10.448 6.550 -10.363 1.00 95.00 172 PHE A C 1
ATOM 1389 O O . PHE A 1 172 ? 10.757 5.422 -9.980 1.00 95.00 172 PHE A O 1
ATOM 1396 N N . ALA A 1 173 ? 10.849 7.647 -9.715 1.00 94.00 173 ALA A N 1
ATOM 1397 C CA . ALA A 1 173 ? 11.588 7.581 -8.455 1.00 94.00 173 ALA A CA 1
ATOM 1398 C C . ALA A 1 173 ? 10.748 6.934 -7.336 1.00 94.00 173 ALA A C 1
ATOM 1400 O O . ALA A 1 173 ? 11.226 6.025 -6.659 1.00 94.00 173 ALA A O 1
ATOM 1401 N N . THR A 1 174 ? 9.481 7.338 -7.208 1.00 96.19 174 THR A N 1
ATOM 1402 C CA . THR A 1 174 ? 8.520 6.776 -6.242 1.00 96.19 174 THR A CA 1
ATOM 1403 C C . THR A 1 174 ? 8.246 5.299 -6.534 1.00 96.19 174 THR A C 1
ATOM 1405 O O . THR A 1 174 ? 8.274 4.464 -5.631 1.00 96.19 174 THR A O 1
ATOM 1408 N N . LEU A 1 175 ? 8.047 4.950 -7.807 1.00 96.31 175 LEU A N 1
ATOM 1409 C CA . LEU A 1 175 ? 7.807 3.576 -8.241 1.00 96.31 175 LEU A CA 1
ATOM 1410 C C . LEU A 1 175 ? 9.022 2.672 -7.999 1.00 96.31 175 LEU A C 1
ATOM 1412 O O . LEU A 1 175 ? 8.858 1.516 -7.611 1.00 96.31 175 LEU A O 1
ATOM 1416 N N . LYS A 1 176 ? 10.241 3.189 -8.195 1.00 96.12 176 LYS A N 1
ATOM 1417 C CA . LYS A 1 176 ? 11.490 2.474 -7.895 1.00 96.12 176 LYS A CA 1
ATOM 1418 C C . LYS A 1 176 ? 11.574 2.115 -6.410 1.00 96.12 176 LYS A C 1
ATOM 1420 O O . LYS A 1 176 ? 11.879 0.970 -6.082 1.00 96.12 176 LYS A O 1
ATOM 1425 N N . ASP A 1 177 ? 11.278 3.064 -5.524 1.00 96.00 177 ASP A N 1
ATOM 1426 C CA . ASP A 1 177 ? 11.268 2.813 -4.080 1.00 96.00 177 ASP A CA 1
ATOM 1427 C C . ASP A 1 177 ? 10.176 1.796 -3.697 1.00 96.00 177 ASP A C 1
ATOM 1429 O O . ASP A 1 177 ? 10.451 0.845 -2.966 1.00 96.00 177 ASP A O 1
ATOM 1433 N N . ALA A 1 178 ? 8.966 1.909 -4.253 1.00 96.19 178 ALA A N 1
ATOM 1434 C CA . ALA A 1 178 ? 7.893 0.937 -4.015 1.00 96.19 178 ALA A CA 1
ATOM 1435 C C . ALA A 1 178 ? 8.228 -0.471 -4.549 1.00 96.19 178 ALA A C 1
ATOM 1437 O O . ALA A 1 178 ? 7.938 -1.474 -3.900 1.00 96.19 178 ALA A O 1
ATOM 1438 N N . SER A 1 179 ? 8.921 -0.567 -5.686 1.00 96.25 179 SER A N 1
ATOM 1439 C CA . SER A 1 179 ? 9.433 -1.844 -6.210 1.00 96.25 179 SER A CA 1
ATOM 1440 C C . SER A 1 179 ? 10.495 -2.449 -5.284 1.00 96.25 179 SER A C 1
ATOM 1442 O O . SER A 1 179 ? 10.630 -3.667 -5.183 1.00 96.25 179 SER A O 1
ATOM 1444 N N . TYR A 1 180 ? 11.239 -1.617 -4.553 1.00 96.12 180 TYR A N 1
ATOM 1445 C CA . TYR A 1 180 ? 12.154 -2.101 -3.525 1.00 96.12 180 TYR A CA 1
ATOM 1446 C C . TYR A 1 180 ? 11.436 -2.573 -2.255 1.00 96.12 180 TYR A C 1
ATOM 1448 O O . TYR A 1 180 ? 11.869 -3.547 -1.638 1.00 96.12 180 TYR A O 1
ATOM 1456 N N . ALA A 1 181 ? 10.315 -1.949 -1.886 1.00 96.75 181 ALA A N 1
ATOM 1457 C CA . ALA A 1 181 ? 9.425 -2.471 -0.846 1.00 96.75 181 ALA A CA 1
ATOM 1458 C C . ALA A 1 181 ? 8.936 -3.889 -1.191 1.00 96.75 181 ALA A C 1
ATOM 1460 O O . ALA A 1 181 ? 8.910 -4.772 -0.333 1.00 96.75 181 ALA A O 1
ATOM 1461 N N . LEU A 1 182 ? 8.638 -4.134 -2.470 1.00 96.25 182 LEU A N 1
ATOM 1462 C CA . LEU A 1 182 ? 8.268 -5.457 -2.962 1.00 96.25 182 LEU A CA 1
ATOM 1463 C C . LEU A 1 182 ? 9.420 -6.469 -2.835 1.00 96.25 182 LEU A C 1
ATOM 1465 O O . LEU A 1 182 ? 9.219 -7.563 -2.313 1.00 96.25 182 LEU A O 1
ATOM 1469 N N . PHE A 1 183 ? 10.645 -6.077 -3.202 1.00 95.31 183 PHE A N 1
ATOM 1470 C CA . PHE A 1 183 ? 11.843 -6.892 -2.951 1.00 95.31 183 PHE A CA 1
ATOM 1471 C C . PHE A 1 183 ? 12.004 -7.248 -1.462 1.00 95.31 183 PHE A C 1
ATOM 1473 O O . PHE A 1 183 ? 12.366 -8.380 -1.129 1.00 95.31 183 PHE A O 1
ATOM 1480 N N . ILE A 1 184 ? 11.725 -6.302 -0.557 1.00 96.56 184 ILE A N 1
ATOM 1481 C CA . ILE A 1 184 ? 11.753 -6.547 0.892 1.00 96.56 184 ILE A CA 1
ATOM 1482 C C . ILE A 1 184 ? 10.723 -7.619 1.270 1.00 96.56 184 ILE A C 1
ATOM 1484 O O . ILE A 1 184 ? 11.102 -8.566 1.958 1.00 96.56 184 ILE A O 1
ATOM 1488 N N . LEU A 1 185 ? 9.473 -7.516 0.796 1.00 97.00 185 LEU A N 1
ATOM 1489 C CA . LEU A 1 185 ? 8.422 -8.515 1.051 1.00 97.00 185 LEU A CA 1
ATOM 1490 C C . LEU A 1 185 ? 8.825 -9.912 0.568 1.00 97.00 185 LEU A C 1
ATOM 1492 O O . LEU A 1 185 ? 8.738 -10.879 1.328 1.00 97.00 185 LEU A O 1
ATOM 1496 N N . HIS A 1 186 ? 9.328 -10.016 -0.662 1.00 95.50 186 HIS A N 1
ATOM 1497 C CA . HIS A 1 186 ? 9.758 -11.297 -1.228 1.00 95.50 186 HIS A CA 1
ATOM 1498 C C . HIS A 1 186 ? 10.913 -11.908 -0.425 1.00 95.50 186 HIS A C 1
ATOM 1500 O O . HIS A 1 186 ? 10.893 -13.103 -0.134 1.00 95.50 186 HIS A O 1
ATOM 1506 N N . SER A 1 187 ? 11.867 -11.083 0.025 1.00 94.44 187 SER A N 1
ATOM 1507 C CA . SER A 1 187 ? 13.002 -11.525 0.853 1.00 94.44 187 SER A CA 1
ATOM 1508 C C . SER A 1 187 ? 12.560 -12.123 2.194 1.00 94.44 187 SER A C 1
ATOM 1510 O O . SER A 1 187 ? 13.181 -13.063 2.689 1.00 94.44 187 SER A O 1
ATOM 1512 N N . ILE A 1 188 ? 11.466 -11.619 2.772 1.00 95.12 188 ILE A N 1
ATOM 1513 C CA . ILE A 1 188 ? 10.899 -12.117 4.036 1.00 95.12 188 ILE A CA 1
ATOM 1514 C C . ILE A 1 188 ? 9.799 -13.179 3.840 1.00 95.12 188 ILE A C 1
ATOM 1516 O O . ILE A 1 188 ? 9.094 -13.533 4.792 1.00 95.12 188 ILE A O 1
ATOM 1520 N N . GLY A 1 189 ? 9.652 -13.707 2.619 1.00 94.69 189 GLY A N 1
ATOM 1521 C CA . GLY A 1 189 ? 8.715 -14.784 2.298 1.00 94.69 189 GLY A CA 1
ATOM 1522 C C . GLY A 1 189 ? 7.250 -14.346 2.258 1.00 94.69 189 GLY A C 1
ATOM 1523 O O . GLY A 1 189 ? 6.366 -15.132 2.611 1.00 94.69 189 GLY A O 1
ATOM 1524 N N . MET A 1 190 ? 6.977 -13.106 1.855 1.00 95.81 190 MET A N 1
ATOM 1525 C CA . MET A 1 190 ? 5.625 -12.561 1.720 1.00 95.81 190 MET A CA 1
ATOM 1526 C C . MET A 1 190 ? 5.368 -12.082 0.289 1.00 95.81 190 MET A C 1
ATOM 1528 O O . MET A 1 190 ? 6.262 -11.556 -0.365 1.00 95.81 190 MET A O 1
ATOM 1532 N N . LEU A 1 191 ? 4.141 -12.269 -0.192 1.00 93.31 191 LEU A N 1
ATOM 1533 C CA . LEU A 1 191 ? 3.687 -11.893 -1.536 1.00 93.31 191 LEU A CA 1
ATOM 1534 C C . LEU A 1 191 ? 2.701 -10.739 -1.419 1.00 93.31 191 LEU A C 1
ATOM 1536 O O . LEU A 1 191 ? 1.822 -10.796 -0.556 1.00 93.31 191 LEU A O 1
ATOM 1540 N N . TYR A 1 192 ? 2.828 -9.725 -2.275 1.00 93.88 192 TYR A N 1
ATOM 1541 C CA . TYR A 1 192 ? 2.037 -8.501 -2.152 1.00 93.88 192 TYR A CA 1
ATOM 1542 C C . TYR A 1 192 ? 0.626 -8.648 -2.735 1.00 93.88 192 TYR A C 1
ATOM 1544 O O . TYR A 1 192 ? -0.364 -8.345 -2.071 1.00 93.88 192 TYR A O 1
ATOM 1552 N N . ARG A 1 193 ? 0.541 -9.219 -3.940 1.00 90.94 193 ARG A N 1
ATOM 1553 C CA . ARG A 1 193 ? -0.667 -9.681 -4.635 1.00 90.94 193 ARG A CA 1
ATOM 1554 C C . ARG A 1 193 ? -1.655 -8.634 -5.149 1.00 90.94 193 ARG A C 1
ATOM 1556 O O . ARG A 1 193 ? -2.666 -9.028 -5.739 1.00 90.94 193 ARG A O 1
ATOM 1563 N N . ASP A 1 194 ? -1.394 -7.347 -4.947 1.00 88.88 194 ASP A N 1
ATOM 1564 C CA . ASP A 1 194 ? -2.243 -6.266 -5.465 1.00 88.88 194 ASP A CA 1
ATOM 1565 C C . ASP A 1 194 ? -1.439 -5.019 -5.872 1.00 88.88 194 ASP A C 1
ATOM 1567 O O . ASP A 1 194 ? -1.760 -3.886 -5.514 1.00 88.88 194 ASP A O 1
ATOM 1571 N N . PHE A 1 195 ? -0.337 -5.219 -6.604 1.00 92.81 195 PHE A N 1
ATOM 1572 C CA . PHE A 1 195 ? 0.489 -4.108 -7.082 1.00 92.81 195 PHE A CA 1
ATOM 1573 C C . PHE A 1 195 ? -0.250 -3.287 -8.142 1.00 92.81 195 PHE A C 1
ATOM 1575 O O . PHE A 1 195 ? -0.593 -3.781 -9.214 1.00 92.81 195 PHE A O 1
ATOM 1582 N N . SER A 1 196 ? -0.486 -2.010 -7.839 1.00 90.88 196 SER A N 1
ATOM 1583 C CA . SER A 1 196 ? -1.177 -1.066 -8.714 1.00 90.88 196 SER A CA 1
ATOM 1584 C C . SER A 1 196 ? -0.713 0.369 -8.433 1.00 90.88 196 SER A C 1
ATOM 1586 O O . SER A 1 196 ? -0.183 0.642 -7.352 1.00 90.88 196 SER A O 1
ATOM 1588 N N . PRO A 1 197 ? -0.946 1.332 -9.345 1.00 89.88 197 PRO A N 1
ATOM 1589 C CA . PRO A 1 197 ? -0.621 2.736 -9.093 1.00 89.88 197 PRO A CA 1
ATOM 1590 C C . PRO A 1 197 ? -1.390 3.317 -7.895 1.00 89.88 197 PRO A C 1
ATOM 1592 O O . PRO A 1 197 ? -0.898 4.217 -7.222 1.00 89.88 197 PRO A O 1
ATOM 1595 N N . GLY A 1 198 ? -2.586 2.784 -7.612 1.00 89.81 198 GLY A N 1
ATOM 1596 C CA . GLY A 1 198 ? -3.422 3.179 -6.476 1.00 89.81 198 GLY A CA 1
ATOM 1597 C C . GLY A 1 198 ? -2.784 2.874 -5.118 1.00 89.81 198 GLY A C 1
ATOM 1598 O O . GLY A 1 198 ? -3.009 3.611 -4.161 1.00 89.81 198 GLY A O 1
ATOM 1599 N N . ASN A 1 199 ? -1.929 1.853 -5.062 1.00 94.88 199 ASN A N 1
ATOM 1600 C CA . ASN A 1 199 ? -1.328 1.372 -3.820 1.00 94.88 199 ASN A CA 1
ATOM 1601 C C . ASN A 1 199 ? 0.132 1.827 -3.637 1.00 94.88 199 ASN A C 1
ATOM 1603 O O . ASN A 1 199 ? 0.788 1.460 -2.662 1.00 94.88 199 ASN A O 1
ATOM 1607 N N . VAL A 1 200 ? 0.644 2.645 -4.561 1.00 96.44 200 VAL A N 1
ATOM 1608 C CA . VAL A 1 200 ? 1.964 3.276 -4.466 1.00 96.44 200 VAL A CA 1
ATOM 1609 C C . VAL A 1 200 ? 1.787 4.725 -4.033 1.00 96.44 200 VAL A C 1
ATOM 1611 O O . VAL A 1 200 ? 1.101 5.501 -4.701 1.00 96.44 200 VAL A O 1
ATOM 1614 N N . LEU A 1 201 ? 2.431 5.102 -2.929 1.00 96.31 201 LEU A N 1
ATOM 1615 C CA . LEU A 1 201 ? 2.339 6.448 -2.370 1.00 96.31 201 LEU A CA 1
ATOM 1616 C C . LEU A 1 201 ? 3.709 7.133 -2.313 1.00 96.31 201 LEU A C 1
ATOM 1618 O O . LEU A 1 201 ? 4.745 6.492 -2.161 1.00 96.31 201 LEU A O 1
ATOM 1622 N N . HIS A 1 202 ? 3.699 8.456 -2.390 1.00 95.44 202 HIS A N 1
ATOM 1623 C CA . HIS A 1 202 ? 4.835 9.346 -2.220 1.00 95.44 202 HIS A CA 1
ATOM 1624 C C . HIS A 1 202 ? 4.721 10.049 -0.870 1.00 95.44 202 HIS A C 1
ATOM 1626 O O . HIS A 1 202 ? 3.820 10.867 -0.657 1.00 95.44 202 HIS A O 1
ATOM 1632 N N . ARG A 1 203 ? 5.610 9.704 0.062 1.00 93.06 203 ARG A N 1
ATOM 1633 C CA . ARG A 1 203 ? 5.561 10.177 1.449 1.00 93.06 203 ARG A CA 1
ATOM 1634 C C . ARG A 1 203 ? 6.733 11.106 1.745 1.00 93.06 203 ARG A C 1
ATOM 1636 O O . ARG A 1 203 ? 7.877 10.781 1.424 1.00 93.06 203 ARG A O 1
ATOM 1643 N N . GLN A 1 204 ? 6.456 12.213 2.430 1.00 87.25 204 GLN A N 1
ATOM 1644 C CA . GLN A 1 204 ? 7.496 13.058 3.012 1.00 87.25 204 GLN A CA 1
ATOM 1645 C C . GLN A 1 204 ? 8.232 12.292 4.123 1.00 87.25 204 GLN A C 1
ATOM 1647 O O . GLN A 1 204 ? 7.621 11.554 4.894 1.00 87.25 204 GLN A O 1
ATOM 1652 N N . THR A 1 205 ? 9.548 12.439 4.208 1.00 80.75 205 THR A N 1
ATOM 1653 C CA . THR A 1 205 ? 10.366 11.792 5.242 1.00 80.75 205 THR A CA 1
ATOM 1654 C C . THR A 1 205 ? 11.351 12.781 5.840 1.00 80.75 205 THR A C 1
ATOM 1656 O O . THR A 1 205 ? 11.777 13.713 5.165 1.00 80.75 205 THR A O 1
ATOM 1659 N N . ASP A 1 206 ? 11.806 12.498 7.057 1.00 72.44 206 ASP A N 1
ATOM 1660 C CA . ASP A 1 206 ? 12.860 13.271 7.725 1.00 72.44 206 ASP A CA 1
ATOM 1661 C C . ASP A 1 206 ? 14.274 12.993 7.161 1.00 72.44 206 ASP A C 1
ATOM 1663 O O . ASP A 1 206 ? 15.273 13.391 7.754 1.00 72.44 206 ASP A O 1
ATOM 1667 N N . SER A 1 207 ? 14.393 12.252 6.051 1.00 67.12 207 SER A N 1
ATOM 1668 C CA . SER A 1 207 ? 15.689 11.923 5.441 1.00 67.12 207 SER A CA 1
ATOM 1669 C C . SER A 1 207 ? 16.256 13.086 4.619 1.00 67.12 207 SER A C 1
ATOM 1671 O O . SER A 1 207 ? 15.512 13.966 4.197 1.00 67.12 207 SER A O 1
ATOM 1673 N N . GLU A 1 208 ? 17.561 13.063 4.317 1.00 57.97 208 GLU A N 1
ATOM 1674 C CA . GLU A 1 208 ? 18.219 14.081 3.470 1.00 57.97 208 GLU A CA 1
ATOM 1675 C C . GLU A 1 208 ? 17.562 14.246 2.088 1.00 57.97 208 GLU A C 1
ATOM 1677 O O . GLU A 1 208 ? 17.567 15.337 1.526 1.00 57.97 208 GLU A O 1
ATOM 1682 N N . ALA A 1 209 ? 16.959 13.180 1.546 1.00 65.06 209 ALA A N 1
ATOM 1683 C CA . ALA A 1 209 ? 16.217 13.227 0.285 1.00 65.06 209 ALA A CA 1
ATOM 1684 C C . ALA A 1 209 ? 14.817 13.859 0.423 1.00 65.06 209 ALA A C 1
ATOM 1686 O O . ALA A 1 209 ? 14.174 14.148 -0.583 1.00 65.06 209 ALA A O 1
ATOM 1687 N N . GLY A 1 210 ? 14.315 14.036 1.648 1.00 81.00 210 GLY A N 1
ATOM 1688 C CA . GLY A 1 210 ? 13.022 14.643 1.972 1.00 81.00 210 GLY A CA 1
ATOM 1689 C C . GLY A 1 210 ? 11.791 13.802 1.620 1.00 81.00 210 GLY A C 1
ATOM 1690 O O . GLY A 1 210 ? 10.735 14.010 2.205 1.00 81.00 210 GLY A O 1
ATOM 1691 N N . VAL A 1 211 ? 11.892 12.817 0.724 1.00 88.88 211 VAL A N 1
ATOM 1692 C CA . VAL A 1 211 ? 10.750 12.035 0.215 1.00 88.88 211 VAL A CA 1
ATOM 1693 C C . VAL A 1 211 ? 11.108 10.568 -0.026 1.00 88.88 211 VAL A C 1
ATOM 1695 O O . VAL A 1 211 ? 12.277 10.230 -0.218 1.00 88.88 211 VAL A O 1
ATOM 1698 N N . ARG A 1 212 ? 10.103 9.684 -0.019 1.00 92.12 212 ARG A N 1
ATOM 1699 C CA . ARG A 1 212 ? 10.257 8.253 -0.327 1.00 92.12 212 ARG A CA 1
ATOM 1700 C C . ARG A 1 212 ? 8.982 7.669 -0.930 1.00 92.12 212 ARG A C 1
ATOM 1702 O O . ARG A 1 212 ? 7.881 7.978 -0.470 1.00 92.12 212 ARG A O 1
ATOM 1709 N N . GLY A 1 213 ? 9.135 6.785 -1.914 1.00 96.00 213 GLY A N 1
ATOM 1710 C CA . GLY A 1 213 ? 8.030 5.939 -2.363 1.00 96.00 213 GLY A CA 1
ATOM 1711 C C . GLY A 1 213 ? 7.758 4.787 -1.395 1.00 96.00 213 GLY A C 1
ATOM 1712 O O . GLY A 1 213 ? 8.689 4.137 -0.920 1.00 96.00 213 GLY A O 1
ATOM 1713 N N . VAL A 1 214 ? 6.488 4.539 -1.090 1.00 96.56 214 VAL A N 1
ATOM 1714 C CA . VAL A 1 214 ? 6.061 3.499 -0.146 1.00 96.56 214 VAL A CA 1
ATOM 1715 C C . VAL A 1 214 ? 4.918 2.660 -0.711 1.00 96.56 214 VAL A C 1
ATOM 1717 O O . VAL A 1 214 ? 4.098 3.161 -1.481 1.00 96.56 214 VAL A O 1
ATOM 1720 N N . LEU A 1 215 ? 4.854 1.389 -0.306 1.00 97.00 215 LEU A N 1
ATOM 1721 C CA . LEU A 1 215 ? 3.687 0.536 -0.552 1.00 97.00 215 LEU A CA 1
ATOM 1722 C C . LEU A 1 215 ? 2.619 0.746 0.522 1.00 97.00 215 LEU A C 1
ATOM 1724 O O . LEU A 1 215 ? 2.931 0.816 1.715 1.00 97.00 215 LEU A O 1
ATOM 1728 N N . ALA A 1 216 ? 1.368 0.817 0.079 1.00 94.44 216 ALA A N 1
ATOM 1729 C CA . ALA A 1 216 ? 0.173 0.890 0.909 1.00 94.44 216 ALA A CA 1
ATOM 1730 C C . ALA A 1 216 ? -0.748 -0.310 0.672 1.00 94.44 216 ALA A C 1
ATOM 1732 O O . ALA A 1 216 ? -0.356 -1.248 -0.007 1.00 94.44 216 ALA A O 1
ATOM 1733 N N . ASP A 1 217 ? -1.940 -0.299 1.263 1.00 91.38 217 ASP A N 1
ATOM 1734 C CA . ASP A 1 217 ? -2.982 -1.316 1.087 1.00 91.38 217 ASP A CA 1
ATOM 1735 C C . ASP A 1 217 ? -2.485 -2.763 1.271 1.00 91.38 217 ASP A C 1
ATOM 1737 O O . ASP A 1 217 ? -2.356 -3.557 0.338 1.00 91.38 217 ASP A O 1
ATOM 1741 N N . LEU A 1 218 ? -2.138 -3.100 2.514 1.00 93.00 218 LEU A N 1
ATOM 1742 C CA . LEU A 1 218 ? -1.435 -4.344 2.855 1.00 93.00 218 LEU A CA 1
ATOM 1743 C C . LEU A 1 218 ? -2.382 -5.551 3.036 1.00 93.00 218 LEU A C 1
ATOM 1745 O O . LEU A 1 218 ? -1.944 -6.646 3.385 1.00 93.00 218 LEU A O 1
ATOM 1749 N N . GLU A 1 219 ? -3.688 -5.389 2.813 1.00 88.12 219 GLU A N 1
ATOM 1750 C CA . GLU A 1 219 ? -4.723 -6.366 3.197 1.00 88.12 219 GLU A CA 1
ATOM 1751 C C . GLU A 1 219 ? -4.656 -7.709 2.437 1.00 88.12 219 GLU A C 1
ATOM 1753 O O . GLU A 1 219 ? -5.080 -8.761 2.946 1.00 88.12 219 GLU A O 1
ATOM 1758 N N . TYR A 1 220 ? -4.073 -7.705 1.237 1.00 85.88 220 TYR A N 1
ATOM 1759 C CA . TYR A 1 220 ? -3.922 -8.893 0.390 1.00 85.88 220 TYR A CA 1
ATOM 1760 C C . TYR A 1 220 ? -2.601 -9.633 0.575 1.00 85.88 220 TYR A C 1
ATOM 1762 O O . TYR A 1 220 ? -2.438 -10.715 0.005 1.00 85.88 220 TYR A O 1
ATOM 1770 N N . ILE A 1 221 ? -1.695 -9.117 1.407 1.00 91.62 221 ILE A N 1
ATOM 1771 C CA . ILE A 1 221 ? -0.377 -9.719 1.593 1.00 91.62 221 ILE A CA 1
ATOM 1772 C C . ILE A 1 221 ? -0.516 -11.079 2.276 1.00 91.62 221 ILE A C 1
ATOM 1774 O O . ILE A 1 221 ? -1.245 -11.231 3.262 1.00 91.62 221 ILE A O 1
ATOM 1778 N N . ARG A 1 222 ? 0.175 -12.090 1.746 1.00 89.31 222 ARG A N 1
ATOM 1779 C CA . ARG A 1 222 ? 0.146 -13.465 2.272 1.00 89.31 222 ARG A CA 1
ATOM 1780 C C . ARG A 1 222 ? 1.542 -14.054 2.371 1.00 89.31 222 ARG A C 1
ATOM 1782 O O . ARG A 1 222 ? 2.444 -13.663 1.631 1.00 89.31 222 ARG A O 1
ATOM 1789 N N . CYS A 1 223 ? 1.712 -15.012 3.277 1.00 89.81 223 CYS A N 1
ATOM 1790 C CA . CYS A 1 223 ? 2.960 -15.764 3.377 1.00 89.81 223 CYS A CA 1
ATOM 1791 C C . CYS A 1 223 ? 3.062 -16.750 2.204 1.00 89.81 223 CYS A C 1
ATOM 1793 O O . CYS A 1 223 ? 2.074 -17.391 1.850 1.00 89.81 223 CYS A O 1
ATOM 1795 N N . VAL A 1 224 ? 4.255 -16.930 1.629 1.00 86.94 224 VAL A N 1
ATOM 1796 C CA . VAL A 1 224 ? 4.479 -17.873 0.508 1.00 86.94 224 VAL A CA 1
ATOM 1797 C C . VAL A 1 224 ? 4.121 -19.325 0.856 1.00 86.94 224 VAL A C 1
ATOM 1799 O O . VAL A 1 224 ? 3.857 -20.135 -0.029 1.00 86.94 224 VAL A O 1
ATOM 1802 N N . THR A 1 225 ? 4.128 -19.664 2.148 1.00 81.56 225 THR A N 1
ATOM 1803 C CA . THR A 1 225 ? 3.785 -20.994 2.674 1.00 81.56 225 THR A CA 1
ATOM 1804 C C . THR A 1 225 ? 2.301 -21.160 2.988 1.00 81.56 225 THR A C 1
ATOM 1806 O O . THR A 1 225 ? 1.875 -22.254 3.357 1.00 81.56 225 THR A O 1
ATOM 1809 N N . GLU A 1 226 ? 1.507 -20.095 2.880 1.00 77.75 226 GLU A N 1
ATOM 1810 C CA . GLU A 1 226 ? 0.091 -20.128 3.214 1.00 77.75 226 GLU A CA 1
ATOM 1811 C C . GLU A 1 226 ? -0.685 -20.878 2.127 1.00 77.75 226 GLU A C 1
ATOM 1813 O O . GLU A 1 226 ? -0.780 -20.446 0.981 1.00 77.75 226 GLU A O 1
ATOM 1818 N N . THR A 1 227 ? -1.239 -22.032 2.494 1.00 61.12 227 THR A N 1
ATOM 1819 C CA . THR A 1 227 ? -2.010 -22.903 1.595 1.00 61.12 227 THR A CA 1
ATOM 1820 C C . THR A 1 227 ? -3.502 -22.582 1.591 1.00 61.12 227 THR A C 1
ATOM 1822 O O . THR A 1 227 ? -4.273 -23.261 0.912 1.00 61.12 227 THR A O 1
ATOM 1825 N N . GLN A 1 228 ? -3.939 -21.571 2.353 1.00 54.31 228 GLN A N 1
ATOM 1826 C CA . GLN A 1 228 ? -5.348 -21.206 2.423 1.00 54.31 228 GLN A CA 1
ATOM 1827 C C . GLN A 1 228 ? -5.823 -20.664 1.074 1.00 54.31 228 GLN A C 1
ATOM 1829 O O . GLN A 1 228 ? -5.527 -19.539 0.669 1.00 54.31 228 GLN A O 1
ATOM 1834 N N . VAL A 1 229 ? -6.620 -21.490 0.397 1.00 49.25 229 VAL A N 1
ATOM 1835 C CA . VAL A 1 229 ? -7.341 -21.155 -0.828 1.00 49.25 229 VAL A CA 1
ATOM 1836 C C . VAL A 1 229 ? -8.527 -20.268 -0.453 1.00 49.25 229 VAL A C 1
ATOM 1838 O O . VAL A 1 229 ? -9.683 -20.683 -0.472 1.00 49.25 229 VAL A O 1
ATOM 1841 N N . HIS A 1 230 ? -8.266 -19.026 -0.054 1.00 49.12 230 HIS A N 1
ATOM 1842 C CA . HIS A 1 230 ? -9.329 -18.033 -0.097 1.00 49.12 230 HIS A CA 1
ATOM 1843 C C . HIS A 1 230 ? -9.653 -17.792 -1.570 1.00 49.12 230 HIS A C 1
ATOM 1845 O O . HIS A 1 230 ? -8.789 -17.347 -2.321 1.00 49.12 230 HIS A O 1
ATOM 1851 N N . ALA A 1 231 ? -10.888 -18.106 -1.964 1.00 41.78 231 ALA A N 1
ATOM 1852 C CA . ALA A 1 231 ? -11.377 -18.191 -3.345 1.00 41.78 231 ALA A CA 1
ATOM 1853 C C . ALA A 1 231 ? -11.290 -16.892 -4.176 1.00 41.78 231 ALA A C 1
ATOM 1855 O O . ALA A 1 231 ? -11.773 -16.845 -5.303 1.00 41.78 231 ALA A O 1
ATOM 1856 N N . MET A 1 232 ? -10.682 -15.832 -3.646 1.00 49.53 232 MET A N 1
ATOM 1857 C CA . MET A 1 232 ? -10.553 -14.555 -4.324 1.00 49.53 232 MET A CA 1
ATOM 1858 C C . MET A 1 232 ? -9.168 -14.462 -4.967 1.00 49.53 232 MET A C 1
ATOM 1860 O O . MET A 1 232 ? -8.147 -14.323 -4.287 1.00 49.53 232 MET A O 1
ATOM 1864 N N . ARG A 1 233 ? -9.142 -14.556 -6.298 1.00 55.84 233 ARG A N 1
ATOM 1865 C CA . ARG A 1 233 ? -8.013 -14.091 -7.107 1.00 55.84 233 ARG A CA 1
ATOM 1866 C C . ARG A 1 233 ? -7.916 -12.571 -6.903 1.00 55.84 233 ARG A C 1
ATOM 1868 O O . ARG A 1 233 ? -8.905 -11.855 -7.038 1.00 55.84 233 ARG A O 1
ATOM 1875 N N . THR A 1 234 ? -6.757 -12.106 -6.450 1.00 54.34 234 THR A N 1
ATOM 1876 C CA . THR A 1 234 ? -6.507 -10.714 -6.033 1.00 54.34 234 THR A CA 1
ATOM 1877 C C . THR A 1 234 ? -5.770 -9.962 -7.134 1.00 54.34 234 THR A C 1
ATOM 1879 O O . THR A 1 234 ? -5.126 -10.588 -7.973 1.00 54.34 234 THR A O 1
ATOM 1882 N N . GLY A 1 235 ? -5.877 -8.637 -7.141 1.00 52.75 235 GLY A N 1
ATOM 1883 C CA . GLY A 1 235 ? -5.197 -7.781 -8.107 1.00 52.75 235 GLY A CA 1
ATOM 1884 C C . GLY A 1 235 ? -6.135 -6.750 -8.726 1.00 52.75 235 GLY A C 1
ATOM 1885 O O . GLY A 1 235 ? -7.349 -6.960 -8.827 1.00 52.75 235 GLY A O 1
ATOM 1886 N N . THR A 1 236 ? -5.564 -5.647 -9.188 1.00 61.03 236 THR A N 1
ATOM 1887 C CA . THR A 1 236 ? -6.247 -4.689 -10.057 1.00 61.03 236 THR A CA 1
ATOM 1888 C C . THR A 1 236 ? -6.259 -5.240 -11.482 1.00 61.03 236 THR A C 1
ATOM 1890 O O . THR A 1 236 ? -5.200 -5.561 -12.013 1.00 61.03 236 THR A O 1
ATOM 1893 N N . ALA A 1 237 ? -7.444 -5.362 -12.094 1.00 68.75 237 ALA A N 1
ATOM 1894 C CA . ALA A 1 237 ? -7.649 -6.067 -13.369 1.00 68.75 237 ALA A CA 1
ATOM 1895 C C . ALA A 1 237 ? -6.661 -5.667 -14.477 1.00 68.75 237 ALA A C 1
ATOM 1897 O O . ALA A 1 237 ? -6.129 -6.539 -15.157 1.00 68.75 237 ALA A O 1
ATOM 1898 N N . ASP A 1 238 ? -6.370 -4.371 -14.596 1.00 73.62 238 ASP A N 1
ATOM 1899 C CA . ASP A 1 238 ? -5.498 -3.820 -15.640 1.00 73.62 238 ASP A CA 1
ATOM 1900 C C . ASP A 1 238 ? -3.998 -4.077 -15.407 1.00 73.62 238 ASP A C 1
ATOM 1902 O O . ASP A 1 238 ? -3.196 -3.923 -16.325 1.00 73.62 238 ASP A O 1
ATOM 1906 N N . PHE A 1 239 ? -3.605 -4.454 -14.186 1.00 82.19 239 PHE A N 1
ATOM 1907 C CA . PHE A 1 239 ? -2.204 -4.630 -13.781 1.00 82.19 239 PHE A CA 1
ATOM 1908 C C . PHE A 1 239 ? -1.916 -6.043 -13.277 1.00 82.19 239 PHE A C 1
ATOM 1910 O O . PHE A 1 239 ? -0.892 -6.288 -12.648 1.00 82.19 239 PHE A O 1
ATOM 1917 N N . CYS A 1 240 ? -2.826 -6.985 -13.492 1.00 80.19 240 CYS A N 1
ATOM 1918 C CA . CYS A 1 240 ? -2.680 -8.336 -12.983 1.00 80.19 240 CYS A CA 1
ATOM 1919 C C . CYS A 1 240 ? -1.857 -9.207 -13.930 1.00 80.19 240 CYS A C 1
ATOM 1921 O O . CYS A 1 240 ? -1.990 -9.111 -15.148 1.00 80.19 240 CYS A O 1
ATOM 1923 N N . ALA A 1 241 ? -1.037 -10.082 -13.353 1.00 83.19 241 ALA A N 1
ATOM 1924 C CA 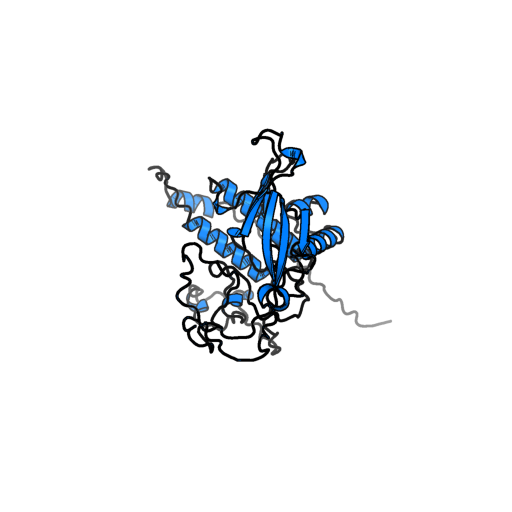. ALA A 1 241 ? -0.268 -11.056 -14.106 1.00 83.19 241 ALA A CA 1
ATOM 1925 C C . ALA A 1 241 ? -1.171 -11.982 -14.939 1.00 83.19 241 ALA A C 1
ATOM 1927 O O . ALA A 1 241 ? -2.221 -12.433 -14.465 1.00 83.19 241 ALA A O 1
ATOM 1928 N N . LEU A 1 242 ? -0.745 -12.337 -16.152 1.00 83.00 242 LEU A N 1
ATOM 1929 C CA . LEU A 1 242 ? -1.520 -13.205 -17.050 1.00 83.00 242 LEU A CA 1
ATOM 1930 C C . LEU A 1 242 ? -1.787 -14.592 -16.443 1.00 83.00 242 LEU A C 1
ATOM 1932 O O . LEU A 1 242 ? -2.892 -15.125 -16.573 1.00 83.00 242 LEU A O 1
ATOM 1936 N N . GLU A 1 243 ? -0.814 -15.156 -15.723 1.00 81.75 243 GLU A N 1
ATOM 1937 C CA . GLU A 1 243 ? -0.969 -16.414 -14.969 1.00 81.75 243 GLU A CA 1
ATOM 1938 C C . GLU A 1 243 ? -2.013 -16.302 -13.846 1.00 81.75 243 GLU A C 1
ATOM 1940 O O . GLU A 1 243 ? -2.652 -17.284 -13.475 1.00 81.75 243 GLU A O 1
ATOM 1945 N N . VAL A 1 244 ? -2.220 -15.103 -13.296 1.00 80.00 244 VAL A N 1
ATOM 1946 C CA . VAL A 1 244 ? -3.219 -14.856 -12.246 1.00 80.00 244 VAL A CA 1
ATOM 1947 C C . VAL A 1 244 ? -4.605 -14.664 -12.846 1.00 80.00 244 VAL A C 1
ATOM 1949 O O . VAL A 1 244 ? -5.582 -15.206 -12.322 1.00 80.00 244 VAL A O 1
ATOM 1952 N N . VAL A 1 245 ? -4.697 -13.961 -13.977 1.00 75.44 245 VAL A N 1
ATOM 1953 C CA . VAL A 1 245 ? -5.947 -13.808 -14.733 1.00 75.44 245 VAL A CA 1
ATOM 1954 C C . VAL A 1 245 ? -6.438 -15.167 -15.241 1.00 75.44 245 VAL A C 1
ATOM 1956 O O . VAL A 1 245 ? -7.598 -15.523 -15.026 1.00 75.44 245 VAL A O 1
ATOM 1959 N N . SER A 1 246 ? -5.567 -15.949 -15.880 1.00 71.75 246 SER A N 1
ATOM 1960 C CA . SER A 1 246 ? -5.890 -17.313 -16.324 1.00 71.75 246 SER A CA 1
ATOM 1961 C C . SER A 1 246 ? -6.141 -18.243 -15.132 1.00 71.75 246 SER A C 1
ATOM 1963 O O . SER A 1 246 ? -7.070 -19.055 -15.154 1.00 71.75 246 SER A O 1
ATOM 1965 N N . GLY A 1 247 ? -5.393 -18.044 -14.045 1.00 72.69 247 GLY A N 1
ATOM 1966 C CA . GLY A 1 247 ? -5.354 -18.940 -12.895 1.00 72.69 247 GLY A CA 1
ATOM 1967 C C . GLY A 1 247 ? -4.786 -20.306 -13.243 1.00 72.69 247 GLY A C 1
ATOM 1968 O O . GLY A 1 247 ? -5.186 -21.303 -12.642 1.00 72.69 247 GLY A O 1
ATOM 1969 N N . ASP A 1 248 ? -3.893 -20.320 -14.225 1.00 74.38 248 ASP A N 1
ATOM 1970 C CA . ASP A 1 248 ? -3.045 -21.442 -14.576 1.00 74.38 248 ASP A CA 1
ATOM 1971 C C . ASP A 1 248 ? -1.638 -20.913 -14.895 1.00 74.38 248 ASP A C 1
ATOM 1973 O O . ASP A 1 248 ? -1.443 -19.715 -15.126 1.00 74.38 248 ASP A O 1
ATOM 1977 N N . PHE A 1 249 ? -0.637 -21.783 -14.854 1.00 78.75 249 PHE A N 1
ATOM 1978 C CA . PHE A 1 249 ? 0.700 -21.415 -15.307 1.00 78.75 249 PHE A CA 1
ATOM 1979 C C . PHE A 1 249 ? 0.711 -21.295 -16.834 1.00 78.75 249 PHE A C 1
ATOM 1981 O O . PHE A 1 249 ? 0.090 -22.099 -17.532 1.00 78.75 249 PHE A O 1
ATOM 1988 N N . LEU A 1 250 ? 1.430 -20.305 -17.369 1.00 77.25 250 LEU A N 1
ATOM 1989 C CA . LEU A 1 250 ? 1.593 -20.186 -18.814 1.00 77.25 250 LEU A CA 1
ATOM 1990 C C . LEU A 1 250 ? 2.486 -21.341 -19.281 1.00 77.25 250 LEU A C 1
ATOM 1992 O O . LEU A 1 250 ? 3.687 -21.367 -19.013 1.00 77.25 250 LEU A O 1
ATOM 1996 N N . SER A 1 251 ? 1.897 -22.321 -19.967 1.00 69.12 251 SER A N 1
ATOM 1997 C CA . SER A 1 251 ? 2.668 -23.387 -20.603 1.00 69.12 251 SER A CA 1
ATOM 1998 C C . SER A 1 251 ? 3.331 -22.848 -21.869 1.00 69.12 251 SER A C 1
ATOM 2000 O O . SER A 1 251 ? 2.649 -22.352 -22.768 1.00 69.12 251 SER A O 1
ATOM 2002 N N . LEU A 1 252 ? 4.656 -22.988 -21.962 1.00 56.84 252 LEU A N 1
ATOM 2003 C CA . LEU A 1 252 ? 5.455 -22.669 -23.156 1.00 56.84 252 LEU A CA 1
ATOM 2004 C C . LEU A 1 252 ? 5.048 -23.476 -24.407 1.00 56.84 252 LEU A C 1
ATOM 2006 O O . LEU A 1 252 ? 5.444 -23.120 -25.510 1.00 56.84 252 LEU A O 1
ATOM 2010 N N . GLU A 1 253 ? 4.222 -24.515 -24.258 1.00 55.38 253 GLU A N 1
ATOM 2011 C CA . GLU A 1 253 ? 3.627 -25.291 -25.361 1.00 55.38 253 GLU A CA 1
ATOM 2012 C C . GLU A 1 253 ? 2.566 -24.499 -26.155 1.00 55.38 253 GLU A C 1
ATOM 2014 O O . GLU A 1 253 ? 2.088 -24.960 -27.194 1.00 55.38 253 GLU A O 1
ATOM 2019 N N . SER A 1 254 ? 2.172 -23.306 -25.690 1.00 49.62 254 SER A N 1
ATOM 2020 C CA . SER A 1 254 ? 1.290 -22.420 -26.450 1.00 49.62 254 SER A CA 1
ATOM 2021 C C . SER A 1 254 ? 2.035 -21.897 -27.687 1.00 49.62 254 SER A C 1
ATOM 2023 O O . SER A 1 254 ? 2.772 -20.914 -27.647 1.00 49.62 254 SER A O 1
ATOM 2025 N N . SER A 1 255 ? 1.836 -22.612 -28.800 1.00 46.41 255 SER A N 1
ATOM 2026 C CA . SER A 1 255 ? 2.479 -22.439 -30.115 1.00 46.41 255 SER A CA 1
ATOM 2027 C C . SER A 1 255 ? 2.444 -21.004 -30.672 1.00 46.41 255 SER A C 1
ATOM 2029 O O . SER A 1 255 ? 3.210 -20.682 -31.576 1.00 46.41 255 SER A O 1
ATOM 2031 N N . ASP A 1 256 ? 1.621 -20.123 -30.105 1.00 50.53 256 ASP A N 1
ATOM 2032 C CA . ASP A 1 256 ? 1.476 -18.729 -30.524 1.00 50.53 256 ASP A CA 1
ATOM 2033 C C . ASP A 1 256 ? 2.641 -17.817 -30.082 1.00 50.53 256 ASP A C 1
ATOM 2035 O O . ASP A 1 256 ? 2.916 -16.821 -30.750 1.00 50.53 256 ASP A O 1
ATOM 2039 N N . LEU A 1 257 ? 3.374 -18.139 -29.003 1.00 47.09 257 LEU A N 1
ATOM 2040 C CA . LEU A 1 257 ? 4.513 -17.315 -28.547 1.00 47.09 257 LEU A CA 1
ATOM 2041 C C . LEU A 1 257 ? 5.811 -17.587 -29.321 1.00 47.09 257 LEU A C 1
ATOM 2043 O O . LEU A 1 257 ? 6.635 -16.685 -29.486 1.00 47.09 257 LEU A O 1
ATOM 2047 N N . LEU A 1 258 ? 5.982 -18.805 -29.842 1.00 42.69 258 LEU A N 1
ATOM 2048 C CA . LEU A 1 258 ? 7.127 -19.168 -30.685 1.00 42.69 258 LEU A CA 1
ATOM 2049 C C . LEU A 1 258 ? 7.073 -18.493 -32.065 1.00 42.69 258 LEU A C 1
ATOM 2051 O O . LEU A 1 258 ? 8.111 -18.332 -32.699 1.00 42.69 258 LEU A O 1
ATOM 2055 N N . ALA A 1 259 ? 5.900 -18.025 -32.501 1.00 45.88 259 ALA A N 1
ATOM 2056 C CA . ALA A 1 259 ? 5.727 -17.316 -33.770 1.00 45.88 259 ALA A CA 1
ATOM 2057 C C . ALA A 1 259 ? 6.305 -15.883 -33.778 1.00 45.88 259 ALA A C 1
ATOM 2059 O O . ALA A 1 259 ? 6.406 -15.270 -34.839 1.00 45.88 259 ALA A O 1
ATOM 2060 N N . ILE A 1 260 ? 6.679 -15.334 -32.613 1.00 47.56 260 ILE A N 1
ATOM 2061 C CA . ILE A 1 260 ? 7.256 -13.980 -32.478 1.0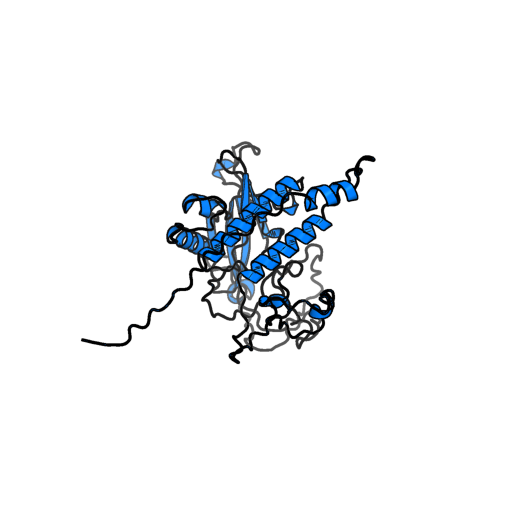0 47.56 260 ILE A CA 1
ATOM 2062 C C . ILE A 1 260 ? 8.797 -14.024 -32.473 1.00 47.56 260 ILE A C 1
ATOM 2064 O O . ILE A 1 260 ? 9.456 -12.988 -32.592 1.00 47.56 260 ILE A O 1
ATOM 2068 N N . ILE A 1 261 ? 9.399 -15.214 -32.374 1.00 45.38 261 ILE A N 1
ATOM 2069 C CA . ILE A 1 261 ? 10.853 -15.371 -32.418 1.00 45.38 261 ILE A CA 1
ATOM 2070 C C . ILE A 1 261 ? 11.282 -15.393 -33.895 1.00 45.38 261 ILE A C 1
ATOM 2072 O O . ILE A 1 261 ? 10.824 -16.265 -34.633 1.00 45.38 261 ILE A O 1
ATOM 2076 N N . PRO A 1 262 ? 12.125 -14.450 -34.363 1.00 44.03 262 PRO A N 1
ATOM 2077 C CA . PRO A 1 262 ? 12.658 -14.515 -35.716 1.00 44.03 262 PRO A CA 1
ATOM 2078 C C . PRO A 1 262 ? 13.434 -15.819 -35.893 1.00 44.03 262 PRO A C 1
ATOM 2080 O O . PRO A 1 262 ? 14.231 -16.189 -35.030 1.00 44.03 262 PRO A O 1
ATOM 2083 N N . ASP A 1 263 ? 13.163 -16.491 -37.010 1.00 45.31 263 ASP A N 1
ATOM 2084 C CA . ASP A 1 263 ? 13.752 -17.774 -37.385 1.00 45.31 263 ASP A CA 1
ATOM 2085 C C . ASP A 1 263 ? 15.282 -17.716 -37.207 1.00 45.31 263 ASP A C 1
ATOM 2087 O O . ASP A 1 263 ? 15.926 -16.838 -37.803 1.00 45.31 263 ASP A O 1
ATOM 2091 N N . PRO A 1 264 ? 15.887 -18.552 -36.339 1.00 45.88 264 PRO A N 1
ATOM 2092 C CA . PRO A 1 264 ? 17.334 -18.578 -36.215 1.00 45.88 264 PRO A CA 1
ATOM 2093 C C . PRO A 1 264 ? 17.940 -18.978 -37.563 1.00 45.88 264 PRO A C 1
ATOM 2095 O O . PRO A 1 264 ? 17.433 -19.853 -38.262 1.00 45.88 264 PRO A O 1
ATOM 2098 N N . ALA A 1 265 ? 19.033 -18.312 -37.942 1.00 55.59 265 ALA A N 1
ATOM 2099 C CA . ALA A 1 265 ? 19.774 -18.657 -39.148 1.00 55.59 265 ALA A CA 1
ATOM 2100 C C . ALA A 1 265 ? 20.114 -20.164 -39.137 1.00 55.59 265 ALA A C 1
ATOM 2102 O O . ALA A 1 265 ? 20.446 -20.689 -38.071 1.00 55.59 265 ALA A O 1
ATOM 2103 N N . PRO A 1 266 ? 20.066 -20.853 -40.293 1.00 54.59 266 PRO A N 1
ATOM 2104 C CA . PRO A 1 266 ? 20.032 -22.320 -40.385 1.00 54.59 266 PRO A CA 1
ATOM 2105 C C . PRO A 1 266 ? 21.226 -23.073 -39.767 1.00 54.59 266 PRO A C 1
ATOM 2107 O O . PRO A 1 266 ? 21.173 -24.296 -39.673 1.00 54.59 266 PRO A O 1
ATOM 2110 N N . ASP A 1 267 ? 22.263 -22.368 -39.306 1.00 55.78 267 ASP A N 1
ATOM 2111 C CA . ASP A 1 267 ? 23.529 -22.944 -38.849 1.00 55.78 267 ASP A CA 1
ATOM 2112 C C . ASP A 1 267 ? 23.882 -22.648 -37.372 1.00 55.78 267 ASP A C 1
ATOM 2114 O O . ASP A 1 267 ? 24.960 -23.045 -36.923 1.00 55.78 267 ASP A O 1
ATOM 2118 N N . GLU A 1 268 ? 23.016 -21.991 -36.583 1.00 48.50 268 GLU A N 1
ATOM 2119 C CA . GLU A 1 268 ? 23.250 -21.813 -35.136 1.00 48.50 268 GLU A CA 1
ATOM 2120 C C . GLU A 1 268 ? 22.414 -22.794 -34.291 1.00 48.50 268 GLU A C 1
ATOM 2122 O O . GLU A 1 268 ? 21.184 -22.799 -34.386 1.00 48.50 268 GLU A O 1
ATOM 2127 N N . PRO A 1 269 ? 23.037 -23.624 -33.426 1.00 48.44 269 PRO A N 1
ATOM 2128 C CA . PRO A 1 269 ? 22.284 -24.464 -32.503 1.00 48.44 269 PRO A CA 1
ATOM 2129 C C . PRO A 1 269 ? 21.471 -23.575 -31.549 1.00 48.44 269 PRO A C 1
ATOM 2131 O O . PRO A 1 269 ? 21.999 -22.572 -31.055 1.00 48.44 269 PRO A O 1
ATOM 2134 N N . PRO A 1 270 ? 20.205 -23.928 -31.252 1.00 49.59 270 PRO A N 1
ATOM 2135 C CA . PRO A 1 270 ? 19.372 -23.121 -30.381 1.00 49.59 270 PRO A CA 1
ATOM 2136 C C . PRO A 1 270 ? 20.052 -22.972 -29.014 1.00 49.59 270 PRO A C 1
ATOM 2138 O O . PRO A 1 270 ? 20.603 -23.946 -28.484 1.00 49.59 270 PRO A O 1
ATOM 2141 N N . PRO A 1 271 ? 20.036 -21.766 -28.427 1.00 47.91 271 PRO A N 1
ATOM 2142 C CA . PRO A 1 271 ? 20.635 -21.546 -27.128 1.00 47.91 271 PRO A CA 1
ATOM 2143 C C . PRO A 1 271 ? 20.076 -22.518 -26.081 1.00 47.91 271 PRO A C 1
ATOM 2145 O O . PRO A 1 271 ? 18.884 -22.815 -26.059 1.00 47.91 271 PRO A O 1
ATOM 2148 N N . SER A 1 272 ? 20.931 -22.971 -25.165 1.00 46.72 272 SER A N 1
ATOM 2149 C CA . SER A 1 272 ? 20.637 -24.008 -24.161 1.00 46.72 272 SER A CA 1
ATOM 2150 C C . SER A 1 272 ? 19.431 -23.738 -23.246 1.00 46.72 272 SER A C 1
ATOM 2152 O O . SER A 1 272 ? 18.943 -24.662 -22.604 1.00 46.72 272 SER A O 1
ATOM 2154 N N . TYR A 1 273 ? 18.914 -22.509 -23.206 1.00 52.47 273 TYR A N 1
ATOM 2155 C CA . TYR A 1 273 ? 17.685 -22.141 -22.494 1.00 52.47 273 TYR A CA 1
ATOM 2156 C C . TYR A 1 273 ? 16.383 -22.470 -23.251 1.00 52.47 273 TYR A C 1
ATOM 2158 O O . TYR A 1 273 ? 15.308 -22.299 -22.686 1.00 52.47 273 TYR A O 1
ATOM 2166 N N . LEU A 1 274 ? 16.464 -22.954 -24.496 1.00 40.25 274 LEU A N 1
ATOM 2167 C CA . LEU A 1 274 ? 15.321 -23.425 -25.291 1.00 40.25 274 LEU A CA 1
ATOM 2168 C C . LEU A 1 274 ? 15.149 -24.951 -25.269 1.00 40.25 274 LEU A C 1
ATOM 2170 O O . LEU A 1 274 ? 14.292 -25.474 -25.979 1.00 40.25 274 LEU A O 1
ATOM 2174 N N . GLN A 1 275 ? 15.936 -25.691 -24.478 1.00 37.94 275 GLN A N 1
ATOM 2175 C CA . GLN A 1 275 ? 15.661 -27.116 -24.304 1.00 37.94 275 GLN A CA 1
ATOM 2176 C C . GLN A 1 275 ? 14.372 -27.297 -23.490 1.00 37.94 275 GLN A C 1
ATOM 2178 O O . GLN A 1 275 ? 14.292 -26.761 -22.380 1.00 37.94 275 GLN A O 1
ATOM 2183 N N . PRO A 1 276 ? 13.376 -28.055 -23.992 1.00 39.56 276 PRO A N 1
ATOM 2184 C CA . PRO A 1 276 ? 12.193 -28.381 -23.217 1.00 39.56 276 PRO A CA 1
ATOM 2185 C C . PRO A 1 276 ? 12.637 -29.216 -22.019 1.00 39.56 276 PRO A C 1
ATOM 2187 O O . PRO A 1 276 ? 12.993 -30.390 -22.146 1.00 39.56 276 PRO A O 1
ATOM 2190 N N . VAL A 1 277 ? 12.650 -28.606 -20.838 1.00 41.53 277 VAL A N 1
ATOM 2191 C CA . VAL A 1 277 ? 12.704 -29.363 -19.592 1.00 41.53 277 VAL A CA 1
ATOM 2192 C C . VAL A 1 277 ? 11.384 -30.109 -19.528 1.00 41.53 277 VAL A C 1
ATOM 2194 O O . VAL A 1 277 ? 10.350 -29.501 -19.270 1.00 41.53 277 VAL A O 1
ATOM 2197 N N . VAL A 1 278 ? 11.414 -31.409 -19.823 1.00 38.81 278 VAL A N 1
ATOM 2198 C CA . VAL A 1 278 ? 10.251 -32.292 -19.711 1.00 38.81 278 VAL A CA 1
ATOM 2199 C C . VAL A 1 278 ? 9.702 -32.136 -18.288 1.00 38.81 278 VAL A C 1
ATOM 2201 O O . VAL A 1 278 ? 10.405 -32.500 -17.338 1.00 38.81 278 VAL A O 1
ATOM 2204 N N . PRO A 1 279 ? 8.503 -31.559 -18.081 1.00 41.03 279 PRO A N 1
ATOM 2205 C CA . PRO A 1 279 ? 7.991 -31.389 -16.735 1.00 41.03 279 PRO A CA 1
ATOM 2206 C C . PRO A 1 279 ? 7.659 -32.776 -16.191 1.00 41.03 279 PRO A C 1
ATOM 2208 O O . PRO A 1 279 ? 6.765 -33.459 -16.690 1.00 41.03 279 PRO A O 1
ATOM 2211 N N . SER A 1 280 ? 8.389 -33.212 -15.165 1.00 41.59 280 SER A N 1
ATOM 2212 C CA . SER A 1 280 ? 7.958 -34.333 -14.333 1.00 41.59 280 SER A CA 1
ATOM 2213 C C . SER A 1 280 ? 6.538 -34.032 -13.852 1.00 41.59 280 SER A C 1
ATOM 2215 O O . SER A 1 280 ? 6.313 -33.002 -13.218 1.00 41.59 280 SER A O 1
ATOM 2217 N N . ALA A 1 281 ? 5.598 -34.919 -14.180 1.00 43.25 281 ALA A N 1
ATOM 2218 C CA . ALA A 1 281 ? 4.153 -34.787 -14.010 1.00 43.25 281 ALA A CA 1
ATOM 2219 C C . ALA A 1 281 ? 3.685 -34.770 -12.539 1.00 43.25 281 ALA A C 1
ATOM 2221 O O . ALA A 1 281 ? 2.894 -35.602 -12.099 1.00 43.25 281 ALA A O 1
ATOM 2222 N N . ALA A 1 282 ? 4.143 -33.787 -11.774 1.00 44.88 282 ALA A N 1
ATOM 2223 C CA . ALA A 1 282 ? 3.426 -33.262 -10.631 1.00 44.88 282 ALA A CA 1
ATOM 2224 C C . ALA A 1 282 ? 2.920 -31.886 -11.063 1.00 44.88 282 ALA A C 1
ATOM 2226 O O . ALA A 1 282 ? 3.647 -30.901 -10.954 1.00 44.88 282 ALA A O 1
ATOM 2227 N N . HIS A 1 283 ? 1.699 -31.810 -11.602 1.00 48.75 283 HIS A N 1
ATOM 2228 C CA . HIS A 1 283 ? 1.025 -30.524 -11.772 1.00 48.75 283 HIS A CA 1
ATOM 2229 C C . HIS A 1 283 ? 0.882 -29.909 -10.378 1.00 48.75 283 HIS A C 1
ATOM 2231 O O . HIS A 1 283 ? -0.016 -30.261 -9.612 1.00 48.75 283 HIS A O 1
ATOM 2237 N N . SER A 1 284 ? 1.833 -29.056 -10.000 1.00 58.22 284 SER A N 1
ATOM 2238 C CA . SER A 1 284 ? 1.752 -28.281 -8.774 1.00 58.22 284 SER A CA 1
ATOM 2239 C C . SER A 1 284 ? 0.472 -27.466 -8.855 1.00 58.22 284 SER A C 1
ATOM 2241 O O . SER A 1 284 ? 0.290 -26.738 -9.830 1.00 58.22 284 SER A O 1
ATOM 2243 N N . ALA A 1 285 ? -0.404 -27.597 -7.858 1.00 69.31 285 ALA A N 1
ATOM 2244 C CA . ALA A 1 285 ? -1.606 -26.782 -7.781 1.00 69.31 285 ALA A CA 1
ATOM 2245 C C . ALA A 1 285 ? -1.237 -25.306 -8.003 1.00 69.31 285 ALA A C 1
ATOM 2247 O O . ALA A 1 285 ? -0.237 -24.831 -7.451 1.00 69.31 285 ALA A O 1
ATOM 2248 N N . TRP A 1 286 ? -2.009 -24.615 -8.847 1.00 77.12 286 TRP A N 1
ATOM 2249 C CA . TRP A 1 286 ? -1.752 -23.219 -9.179 1.00 77.12 286 TRP A CA 1
ATOM 2250 C C . TRP A 1 286 ? -1.600 -22.382 -7.904 1.00 77.12 286 TRP A C 1
ATOM 2252 O O . TRP A 1 286 ? -2.384 -22.512 -6.959 1.00 77.12 286 TRP A O 1
ATOM 2262 N N . ARG A 1 287 ? -0.578 -21.524 -7.879 1.00 78.44 287 ARG A N 1
ATOM 2263 C CA . ARG A 1 287 ? -0.304 -20.620 -6.759 1.00 78.44 287 ARG A CA 1
ATOM 2264 C C . ARG A 1 287 ? 0.294 -19.310 -7.246 1.00 78.44 287 ARG A C 1
ATOM 2266 O O . ARG A 1 287 ? 1.068 -19.294 -8.202 1.00 78.44 287 ARG A O 1
ATOM 2273 N N . PHE A 1 288 ? -0.018 -18.237 -6.526 1.00 85.06 288 PHE A N 1
ATOM 2274 C CA . PHE A 1 288 ? 0.625 -16.943 -6.725 1.00 85.06 288 PHE A CA 1
ATOM 2275 C C . PHE A 1 288 ? 2.127 -17.037 -6.398 1.00 85.06 288 PHE A C 1
ATOM 2277 O O . PHE A 1 288 ? 2.517 -17.743 -5.463 1.00 85.06 288 PHE A O 1
ATOM 2284 N N . ARG A 1 289 ? 2.965 -16.333 -7.160 1.00 87.75 289 ARG A N 1
ATOM 2285 C CA . ARG A 1 289 ? 4.427 -16.282 -7.019 1.00 87.75 289 ARG A CA 1
ATOM 2286 C C . ARG A 1 289 ? 4.919 -14.837 -7.008 1.00 87.75 289 ARG A C 1
ATOM 2288 O O . ARG A 1 289 ? 4.239 -13.934 -7.477 1.00 87.75 289 ARG A O 1
ATOM 2295 N N . ASP A 1 290 ? 6.132 -14.637 -6.521 1.00 90.94 290 ASP A N 1
ATOM 2296 C CA . ASP A 1 290 ? 6.856 -13.362 -6.562 1.00 90.94 290 ASP A CA 1
ATOM 2297 C C . ASP A 1 290 ? 6.928 -12.755 -7.974 1.00 90.94 290 ASP A C 1
ATOM 2299 O O . ASP A 1 290 ? 6.719 -11.553 -8.142 1.00 90.94 290 ASP A O 1
ATOM 2303 N N . VAL A 1 291 ? 7.123 -13.588 -9.005 1.00 91.56 291 VAL A N 1
ATOM 2304 C CA . VAL A 1 291 ? 7.123 -13.150 -10.414 1.00 91.56 291 VAL A CA 1
ATOM 2305 C C . VAL A 1 291 ? 5.815 -12.474 -10.839 1.00 91.56 291 VAL A C 1
ATOM 2307 O O . VAL A 1 291 ? 5.844 -11.596 -11.695 1.00 91.56 291 VAL A O 1
ATOM 2310 N N . HIS A 1 292 ? 4.678 -12.818 -10.225 1.00 90.69 292 HIS A N 1
ATOM 2311 C CA . HIS A 1 292 ? 3.394 -12.187 -10.544 1.00 90.69 292 HIS A CA 1
ATOM 2312 C C . HIS A 1 292 ? 3.333 -10.748 -10.043 1.00 90.69 292 HIS A C 1
ATOM 2314 O O . HIS A 1 292 ? 2.836 -9.884 -10.759 1.00 90.69 292 HIS A O 1
ATOM 2320 N N . ASP A 1 293 ? 3.894 -10.468 -8.863 1.00 93.88 293 ASP A N 1
ATOM 2321 C CA . ASP A 1 293 ? 4.026 -9.086 -8.401 1.00 93.88 293 ASP A CA 1
ATOM 2322 C C . ASP A 1 293 ? 4.958 -8.286 -9.331 1.00 93.88 293 ASP A C 1
ATOM 2324 O O . ASP A 1 293 ? 4.697 -7.120 -9.623 1.00 93.88 293 ASP A O 1
ATOM 2328 N N . LEU A 1 294 ? 6.031 -8.910 -9.836 1.00 95.44 294 LEU A N 1
ATOM 2329 C CA . LEU A 1 294 ? 6.954 -8.268 -10.782 1.00 95.44 294 LEU A CA 1
ATOM 2330 C C . LEU A 1 294 ? 6.305 -7.998 -12.147 1.00 95.44 294 LEU A C 1
ATOM 2332 O O . LEU A 1 294 ? 6.558 -6.954 -12.750 1.00 95.44 294 LEU A O 1
ATOM 2336 N N . GLU A 1 295 ? 5.447 -8.898 -12.627 1.00 94.38 295 GLU A N 1
ATOM 2337 C CA . GLU A 1 295 ? 4.666 -8.676 -13.847 1.00 94.38 295 GLU A CA 1
ATOM 2338 C C . GLU A 1 295 ? 3.696 -7.497 -13.668 1.00 94.38 295 GLU A C 1
ATOM 2340 O O . GLU A 1 295 ? 3.581 -6.645 -14.550 1.00 94.38 295 GLU A O 1
ATOM 2345 N N . SER A 1 296 ? 3.077 -7.358 -12.492 1.00 92.25 296 SER A N 1
ATOM 2346 C CA . SER A 1 296 ? 2.268 -6.179 -12.168 1.00 92.25 296 SER A CA 1
ATOM 2347 C C . SER A 1 296 ? 3.072 -4.875 -12.198 1.00 92.25 296 SER A C 1
ATOM 2349 O O . SER A 1 296 ? 2.594 -3.873 -12.736 1.00 92.25 296 SER A O 1
ATOM 2351 N N . VAL A 1 297 ? 4.314 -4.874 -11.698 1.00 95.88 297 VAL A N 1
ATOM 2352 C CA . VAL A 1 297 ? 5.223 -3.716 -11.827 1.00 95.88 297 VAL A CA 1
ATOM 2353 C C . VAL A 1 297 ? 5.471 -3.382 -13.301 1.00 95.88 297 VAL A C 1
ATOM 2355 O O . VAL A 1 297 ? 5.418 -2.209 -13.680 1.00 95.88 297 VAL A O 1
ATOM 2358 N N . TYR A 1 298 ? 5.702 -4.392 -14.146 1.00 95.81 298 TYR A N 1
ATOM 2359 C CA . TYR A 1 298 ? 5.880 -4.203 -15.588 1.00 95.81 298 TYR A CA 1
ATOM 2360 C C . TYR A 1 298 ? 4.656 -3.540 -16.235 1.00 95.81 298 TYR A C 1
ATOM 2362 O O . TYR A 1 298 ? 4.813 -2.540 -16.945 1.00 95.81 298 TYR A O 1
ATOM 2370 N N . TRP A 1 299 ? 3.445 -4.025 -15.941 1.00 93.75 299 TRP A N 1
ATOM 2371 C CA . TRP A 1 299 ? 2.209 -3.441 -16.472 1.00 93.75 299 TRP A CA 1
ATOM 2372 C C . TRP A 1 299 ? 2.015 -1.987 -16.030 1.00 93.75 299 TRP A C 1
ATOM 2374 O O . TRP A 1 299 ? 1.659 -1.137 -16.849 1.00 93.75 299 TRP A O 1
ATOM 2384 N N . VAL A 1 300 ? 2.325 -1.668 -14.769 1.00 92.94 300 VAL A N 1
ATOM 2385 C CA . VAL A 1 300 ? 2.291 -0.287 -14.261 1.00 92.94 300 VAL A CA 1
ATOM 2386 C C . VAL A 1 300 ? 3.287 0.607 -14.999 1.00 92.94 300 VAL A C 1
ATOM 2388 O O . VAL A 1 300 ? 2.917 1.701 -15.426 1.00 92.94 300 VAL A O 1
ATOM 2391 N N . ILE A 1 301 ? 4.531 0.154 -15.191 1.00 94.69 301 ILE A N 1
ATOM 2392 C CA . ILE A 1 301 ? 5.555 0.908 -15.932 1.00 94.69 301 ILE A CA 1
ATOM 2393 C C . ILE A 1 301 ? 5.093 1.178 -17.364 1.00 94.69 301 ILE A C 1
ATOM 2395 O O . ILE A 1 301 ? 5.143 2.323 -17.815 1.00 94.69 301 ILE A O 1
ATOM 2399 N N . LEU A 1 302 ? 4.632 0.143 -18.071 1.00 93.12 302 LEU A N 1
ATOM 2400 C CA . LEU A 1 302 ? 4.184 0.266 -19.455 1.00 93.12 302 LEU A CA 1
ATOM 2401 C C . LEU A 1 302 ? 3.021 1.255 -19.568 1.00 93.12 302 LEU A C 1
ATOM 2403 O O . LEU A 1 302 ? 3.048 2.161 -20.402 1.00 93.12 302 LEU A O 1
ATOM 2407 N N . TRP A 1 303 ? 2.029 1.128 -18.690 1.00 91.25 303 TRP A N 1
ATOM 2408 C CA . TRP A 1 303 ? 0.892 2.036 -18.659 1.00 91.25 303 TRP A CA 1
ATOM 2409 C C . TRP A 1 303 ? 1.304 3.479 -18.343 1.00 91.25 303 TRP A C 1
ATOM 2411 O O . TRP A 1 303 ? 0.815 4.397 -18.997 1.00 91.25 303 TRP A O 1
ATOM 2421 N N . LEU A 1 304 ? 2.237 3.706 -17.409 1.00 90.62 304 LEU A N 1
ATOM 2422 C CA . LEU A 1 304 ? 2.760 5.046 -17.116 1.00 90.62 304 LEU A CA 1
ATOM 2423 C C . LEU A 1 304 ? 3.470 5.657 -18.330 1.00 90.62 304 LEU A C 1
ATOM 2425 O O . LEU A 1 304 ? 3.236 6.825 -18.638 1.00 90.62 304 LEU A O 1
ATOM 2429 N N . LEU A 1 305 ? 4.287 4.881 -19.048 1.00 88.88 305 LEU A N 1
ATOM 2430 C CA . LEU A 1 305 ? 4.961 5.350 -20.264 1.00 88.88 305 LEU A CA 1
ATOM 2431 C C . LEU A 1 305 ? 3.967 5.760 -21.358 1.00 88.88 305 LEU A C 1
ATOM 2433 O O . LEU A 1 305 ? 4.202 6.743 -22.056 1.00 88.88 305 LEU A O 1
ATOM 2437 N N . LEU A 1 306 ? 2.857 5.030 -21.493 1.00 86.56 306 LEU A N 1
ATOM 2438 C CA . LEU A 1 306 ? 1.814 5.322 -22.482 1.00 86.56 306 LEU A CA 1
ATOM 2439 C C . LEU A 1 306 ? 0.889 6.469 -22.047 1.00 86.56 306 LEU A C 1
ATOM 2441 O O . LEU A 1 306 ? 0.458 7.264 -22.880 1.00 86.56 306 LEU A O 1
ATOM 2445 N N . ARG A 1 307 ? 0.585 6.572 -20.748 1.00 82.69 307 ARG A N 1
ATOM 2446 C CA . ARG A 1 307 ? -0.267 7.622 -20.170 1.00 82.69 307 ARG A CA 1
ATOM 2447 C C . ARG A 1 307 ? 0.416 8.983 -20.185 1.00 82.69 307 ARG A C 1
ATOM 2449 O O . ARG A 1 307 ? -0.237 9.990 -20.459 1.00 82.69 307 ARG A O 1
ATOM 2456 N N . TYR A 1 308 ? 1.702 9.038 -19.849 1.00 75.38 308 TYR A N 1
ATOM 2457 C CA . TYR A 1 308 ? 2.453 10.288 -19.835 1.00 75.38 308 TYR A CA 1
ATOM 2458 C C . TYR A 1 308 ? 2.897 10.647 -21.254 1.00 75.38 308 TYR A C 1
ATOM 2460 O O . TYR A 1 308 ? 4.051 10.465 -21.638 1.00 75.38 308 TYR A O 1
ATOM 2468 N N . SER A 1 309 ? 1.980 11.217 -22.041 1.00 65.88 309 SER A N 1
ATOM 2469 C CA . SER A 1 309 ? 2.356 11.889 -23.282 1.00 65.88 309 SER A CA 1
ATOM 2470 C C . SER A 1 309 ? 3.170 13.132 -22.935 1.00 65.88 309 SER A C 1
ATOM 2472 O O . SER A 1 309 ? 2.683 14.031 -22.243 1.00 65.88 309 SER A O 1
ATOM 2474 N N . THR A 1 310 ? 4.401 13.233 -23.427 1.00 59.00 310 THR A N 1
ATOM 2475 C CA . THR A 1 310 ? 5.114 14.502 -23.349 1.00 59.00 310 THR A CA 1
ATOM 2476 C C . THR A 1 310 ? 4.420 15.476 -24.295 1.00 59.00 310 THR A C 1
ATOM 2478 O O . THR A 1 310 ? 4.694 15.468 -25.490 1.00 59.00 310 THR A O 1
ATOM 2481 N N . SER A 1 311 ? 3.600 16.396 -23.783 1.00 56.88 311 SER A N 1
ATOM 2482 C CA . SER A 1 311 ? 3.136 17.583 -24.534 1.00 56.88 311 SER A CA 1
ATOM 2483 C C . SER A 1 311 ? 4.294 18.521 -24.923 1.00 56.88 311 SER A C 1
ATOM 2485 O O . SER A 1 311 ? 4.089 19.655 -25.346 1.00 56.88 311 SER A O 1
ATOM 2487 N N . ARG A 1 312 ? 5.539 18.072 -24.721 1.00 61.91 312 ARG A N 1
ATOM 2488 C CA . ARG A 1 312 ? 6.758 18.757 -25.107 1.00 61.91 312 ARG A CA 1
ATOM 2489 C C . ARG A 1 312 ? 6.899 18.629 -26.612 1.00 61.91 312 ARG A C 1
ATOM 2491 O O . ARG A 1 312 ? 6.927 17.526 -27.150 1.00 61.91 312 ARG A O 1
ATOM 2498 N N . HIS A 1 313 ? 7.026 19.776 -27.267 1.00 63.00 313 HIS A N 1
ATOM 2499 C CA . HIS A 1 313 ? 7.431 19.835 -28.657 1.00 63.00 313 HIS A CA 1
ATOM 2500 C C . HIS A 1 313 ? 8.756 19.085 -28.789 1.00 63.00 313 HIS A C 1
ATOM 2502 O O . HIS A 1 313 ? 9.741 19.441 -28.137 1.00 63.00 313 HIS A O 1
ATOM 2508 N N . VAL A 1 314 ? 8.774 18.031 -29.602 1.00 71.19 314 VAL A N 1
ATOM 2509 C CA . VAL A 1 314 ? 10.022 17.381 -29.990 1.00 71.19 314 VAL A CA 1
ATOM 2510 C C . VAL A 1 314 ? 10.870 18.467 -30.661 1.00 71.19 314 VAL A C 1
ATOM 2512 O O . VAL A 1 314 ? 10.376 19.099 -31.604 1.00 71.19 314 VAL A O 1
ATOM 2515 N N . PRO A 1 315 ? 12.077 18.782 -30.151 1.00 75.12 315 PRO A N 1
ATOM 2516 C CA . PRO A 1 315 ? 12.923 19.785 -30.778 1.00 75.12 315 PRO A CA 1
ATOM 2517 C C . PRO A 1 315 ? 13.146 19.416 -32.249 1.00 75.12 315 PRO A C 1
ATOM 2519 O O . PRO A 1 315 ? 13.345 18.236 -32.531 1.00 75.12 315 PRO A O 1
ATOM 2522 N N . PRO A 1 316 ? 13.188 20.377 -33.186 1.00 75.44 316 PRO A N 1
ATOM 2523 C CA . PRO A 1 316 ? 13.518 20.086 -34.586 1.00 75.44 316 PRO A CA 1
ATOM 2524 C C . PRO A 1 316 ? 14.876 19.383 -34.756 1.00 75.44 316 PRO A C 1
ATOM 2526 O O . PRO A 1 316 ? 15.129 18.749 -35.771 1.00 75.44 316 PRO A O 1
ATOM 2529 N N . SER A 1 317 ? 15.748 19.499 -33.751 1.00 81.19 317 SER A N 1
ATOM 2530 C CA . SER A 1 317 ? 17.055 18.848 -33.657 1.00 81.19 317 SER A CA 1
ATOM 2531 C C . SER A 1 317 ? 17.026 17.429 -33.076 1.00 81.19 317 SER A C 1
ATOM 2533 O O . SER A 1 317 ? 18.080 16.803 -32.970 1.00 81.19 317 SER A O 1
ATOM 2535 N N . TYR A 1 318 ? 15.867 16.915 -32.653 1.00 79.75 318 TYR A N 1
ATOM 2536 C CA . TYR A 1 318 ? 15.756 15.546 -32.162 1.00 79.75 318 TYR A CA 1
ATOM 2537 C C . TYR A 1 318 ? 15.809 14.574 -33.340 1.00 79.75 318 TYR A C 1
ATOM 2539 O O . TYR A 1 318 ? 14.862 14.465 -34.115 1.00 79.75 318 TYR A O 1
ATOM 2547 N N . ASP A 1 319 ? 16.925 13.860 -33.451 1.00 82.62 319 ASP A N 1
ATOM 2548 C CA . ASP A 1 319 ? 17.118 12.769 -34.401 1.00 82.62 319 ASP A CA 1
ATOM 2549 C C . ASP A 1 319 ? 16.922 11.421 -33.674 1.00 82.62 319 ASP A C 1
ATOM 2551 O O . ASP A 1 319 ? 17.796 11.001 -32.899 1.00 82.62 319 ASP A O 1
ATOM 2555 N N . PRO A 1 320 ? 15.796 10.717 -33.914 1.00 78.44 320 PRO A N 1
ATOM 2556 C CA . PRO A 1 320 ? 15.522 9.421 -33.298 1.00 78.44 320 PRO A CA 1
ATOM 2557 C C . PRO A 1 320 ? 16.601 8.379 -33.616 1.00 78.44 320 PRO A C 1
ATOM 2559 O O . PRO A 1 320 ? 16.920 7.536 -32.777 1.00 78.44 320 PRO A O 1
ATOM 2562 N N . MET A 1 321 ? 17.190 8.445 -34.813 1.00 78.31 321 MET A N 1
ATOM 2563 C CA . MET A 1 321 ? 18.182 7.486 -35.288 1.00 78.31 321 MET A CA 1
ATOM 2564 C C . MET A 1 321 ? 19.543 7.729 -34.634 1.00 78.31 321 MET A C 1
ATOM 2566 O O . MET A 1 321 ? 20.214 6.775 -34.233 1.00 78.31 321 MET A O 1
ATOM 2570 N N . ALA A 1 322 ? 19.949 8.991 -34.468 1.00 80.19 322 ALA A N 1
ATOM 2571 C CA . ALA A 1 322 ? 21.154 9.333 -33.712 1.00 80.19 322 ALA A CA 1
ATOM 2572 C C . ALA A 1 322 ? 21.032 8.925 -32.237 1.00 80.19 322 ALA A C 1
ATOM 2574 O O . ALA A 1 322 ? 21.979 8.379 -31.665 1.00 80.19 322 ALA A O 1
ATOM 2575 N N . GLN A 1 323 ? 19.858 9.126 -31.633 1.00 78.12 323 GLN A N 1
ATOM 2576 C CA . GLN A 1 323 ? 19.613 8.737 -30.247 1.00 78.12 323 GLN A CA 1
ATOM 2577 C C . GLN A 1 323 ? 19.591 7.207 -30.078 1.00 78.12 323 GLN A C 1
ATOM 2579 O O . GLN A 1 323 ? 20.232 6.689 -29.161 1.00 78.12 323 GLN A O 1
ATOM 2584 N N . TRP A 1 324 ? 18.942 6.472 -30.989 1.00 77.12 324 TRP A N 1
ATOM 2585 C CA . TRP A 1 324 ? 18.981 5.004 -31.033 1.00 77.12 324 TRP A CA 1
ATOM 2586 C C . TRP A 1 324 ? 20.415 4.482 -31.168 1.00 77.12 324 TRP A C 1
ATOM 2588 O O . TRP A 1 324 ? 20.836 3.616 -30.397 1.00 77.12 324 TRP A O 1
ATOM 2598 N N . LYS A 1 325 ? 21.204 5.065 -32.085 1.00 81.38 325 LYS A N 1
ATOM 2599 C CA . LYS A 1 325 ? 22.623 4.726 -32.242 1.00 81.38 325 LYS A CA 1
ATOM 2600 C C . LYS A 1 325 ? 23.371 4.965 -30.942 1.00 81.38 325 LYS A C 1
ATOM 2602 O O . LYS A 1 325 ? 24.056 4.058 -30.497 1.00 81.38 325 LYS A O 1
ATOM 2607 N N . LYS A 1 326 ? 23.216 6.123 -30.295 1.00 79.38 326 LYS A N 1
ATOM 2608 C CA . LYS A 1 326 ? 23.883 6.456 -29.024 1.00 79.38 326 LYS A CA 1
ATOM 2609 C C . LYS A 1 326 ? 23.585 5.446 -27.908 1.00 79.38 326 LYS A C 1
ATOM 2611 O O . LYS A 1 326 ? 24.508 5.018 -27.217 1.00 79.38 326 LYS A O 1
ATOM 2616 N N . TYR A 1 327 ? 22.325 5.042 -27.743 1.00 68.94 327 TYR A N 1
ATOM 2617 C CA . TYR A 1 327 ? 21.960 4.049 -26.727 1.00 68.94 327 TYR A CA 1
ATOM 2618 C C . TYR A 1 327 ? 22.534 2.662 -27.036 1.00 68.94 327 TYR A C 1
ATOM 2620 O O . TYR A 1 327 ? 23.048 2.006 -26.134 1.00 68.94 327 TYR A O 1
ATOM 2628 N N . ASN A 1 328 ? 22.541 2.255 -28.306 1.00 73.94 328 ASN A N 1
ATOM 2629 C CA . ASN A 1 328 ? 23.026 0.932 -28.716 1.00 73.94 328 ASN A CA 1
ATOM 2630 C C . ASN A 1 328 ? 24.535 0.860 -29.006 1.00 73.94 328 ASN A C 1
ATOM 2632 O O . ASN A 1 328 ? 25.064 -0.230 -29.205 1.00 73.94 328 ASN A O 1
ATOM 2636 N N . SER A 1 329 ? 25.235 1.997 -29.025 1.00 71.00 329 SER A N 1
ATOM 2637 C CA . SER A 1 329 ? 26.696 2.081 -29.205 1.00 71.00 329 SER A CA 1
ATOM 2638 C C . SER A 1 329 ? 27.462 2.312 -27.901 1.00 71.00 329 SER A C 1
ATOM 2640 O O . SER A 1 329 ? 28.690 2.376 -27.921 1.00 71.00 329 SER A O 1
ATOM 2642 N N . SER A 1 330 ? 26.770 2.376 -26.757 1.00 51.78 330 SER A N 1
ATOM 2643 C CA . SER A 1 330 ? 27.433 2.280 -25.452 1.00 51.78 330 SER A CA 1
ATOM 2644 C C . SER A 1 330 ? 28.138 0.917 -25.337 1.00 51.78 330 SER A C 1
ATOM 2646 O O . SER A 1 330 ? 27.577 -0.087 -25.786 1.00 51.78 330 SER A O 1
ATOM 2648 N N . PRO A 1 331 ? 29.364 0.844 -24.784 1.00 49.53 331 PRO A N 1
ATOM 2649 C CA . PRO A 1 331 ? 30.125 -0.399 -24.752 1.00 49.53 331 PRO A CA 1
ATOM 2650 C C . PRO A 1 331 ? 29.326 -1.474 -24.018 1.00 49.53 331 PRO A C 1
ATOM 2652 O O . PRO A 1 331 ? 28.899 -1.275 -22.880 1.00 49.53 331 PRO A O 1
ATOM 2655 N N . LYS A 1 332 ? 29.115 -2.612 -24.693 1.00 54.41 332 LYS A N 1
ATOM 2656 C CA . LYS A 1 332 ? 28.536 -3.814 -24.090 1.00 54.41 332 LYS A CA 1
ATOM 2657 C C . LYS A 1 332 ? 29.284 -4.077 -22.783 1.00 54.41 332 LYS A C 1
ATOM 2659 O O . LYS A 1 332 ? 30.509 -4.192 -22.794 1.00 54.41 332 LYS A O 1
ATOM 2664 N N . VAL A 1 333 ? 28.551 -4.138 -21.670 1.00 49.59 333 VAL A N 1
ATOM 2665 C CA . VAL A 1 333 ? 29.091 -4.579 -20.378 1.00 49.59 333 VAL A CA 1
ATOM 2666 C C . VAL A 1 333 ? 29.859 -5.880 -20.638 1.00 49.59 333 VAL A C 1
ATOM 2668 O O . VAL A 1 333 ? 29.290 -6.773 -21.275 1.00 49.59 333 VAL A O 1
ATOM 2671 N N . PRO A 1 334 ? 31.138 -5.998 -20.234 1.00 42.06 334 PRO A N 1
ATOM 2672 C CA . PRO A 1 334 ? 31.881 -7.227 -20.456 1.00 42.06 334 PRO A CA 1
ATOM 2673 C C . PRO A 1 334 ? 31.121 -8.390 -19.805 1.00 42.06 334 PRO A C 1
ATOM 2675 O O . PRO A 1 334 ? 30.510 -8.199 -18.745 1.00 42.06 334 PRO A O 1
ATOM 2678 N N . PRO A 1 335 ? 31.113 -9.583 -20.424 1.00 37.88 335 PRO A N 1
ATOM 2679 C CA . PRO A 1 335 ? 30.438 -10.738 -19.850 1.00 37.88 335 PRO A CA 1
ATOM 2680 C C . PRO A 1 335 ? 30.932 -10.945 -18.416 1.00 37.88 335 PRO A C 1
ATOM 2682 O O . PRO A 1 335 ? 32.132 -10.862 -18.143 1.00 37.88 335 PRO A O 1
ATOM 2685 N N . ARG A 1 336 ? 29.996 -11.171 -17.482 1.00 36.94 336 ARG A N 1
ATOM 2686 C CA . ARG A 1 336 ? 30.342 -11.507 -16.095 1.00 36.94 336 ARG A CA 1
ATOM 2687 C C . ARG A 1 336 ? 31.331 -12.679 -16.116 1.00 36.94 336 ARG A C 1
ATOM 2689 O O . ARG A 1 336 ? 31.069 -13.644 -16.834 1.00 36.94 336 ARG A O 1
ATOM 2696 N N . PRO A 1 337 ? 32.419 -12.642 -15.328 1.00 33.84 337 PRO A N 1
ATOM 2697 C CA . PRO A 1 337 ? 33.309 -13.784 -15.220 1.00 33.84 337 PRO A CA 1
ATOM 2698 C C . PRO A 1 337 ? 32.506 -14.992 -14.733 1.00 33.84 337 PRO A C 1
ATOM 2700 O O . PRO A 1 337 ? 31.813 -14.937 -13.712 1.00 33.84 337 PRO A O 1
ATOM 2703 N N . SER A 1 338 ? 32.575 -16.069 -15.509 1.00 39.06 338 SER A N 1
ATOM 2704 C CA . SER A 1 338 ? 31.969 -17.363 -15.233 1.00 39.06 338 SER A CA 1
ATOM 2705 C C . SER A 1 338 ? 32.614 -17.987 -13.995 1.00 39.06 338 SER A C 1
ATOM 2707 O O . SER A 1 338 ? 33.509 -18.820 -14.093 1.00 39.06 338 SER A O 1
ATOM 2709 N N . HIS A 1 339 ? 32.156 -17.609 -12.803 1.00 37.31 339 HIS A N 1
ATOM 2710 C CA . HIS A 1 339 ? 32.403 -18.378 -11.584 1.00 37.31 339 HIS A CA 1
ATOM 2711 C C . HIS A 1 339 ? 31.361 -19.496 -11.453 1.00 37.31 339 HIS A C 1
ATOM 2713 O O . HIS A 1 339 ? 30.640 -19.585 -10.467 1.00 37.31 339 HIS A O 1
ATOM 2719 N N . LEU A 1 340 ? 31.295 -20.358 -12.467 1.00 32.44 340 LEU A N 1
ATOM 2720 C CA . LEU A 1 340 ? 30.889 -21.747 -12.294 1.00 32.44 340 LEU A CA 1
ATOM 2721 C C . LEU A 1 340 ? 32.185 -22.552 -12.326 1.00 32.44 340 LEU A C 1
ATOM 2723 O O . LEU A 1 340 ? 32.577 -23.095 -13.354 1.00 32.44 340 LEU A O 1
ATOM 2727 N N . ARG A 1 341 ? 32.901 -22.567 -11.196 1.00 33.31 341 ARG A N 1
ATOM 2728 C CA . ARG A 1 341 ? 33.859 -23.644 -10.964 1.00 33.31 341 ARG A CA 1
ATOM 2729 C C . ARG A 1 341 ? 33.000 -24.866 -10.681 1.00 33.31 341 ARG A C 1
ATOM 2731 O O . ARG A 1 341 ? 32.305 -24.900 -9.667 1.00 33.31 341 ARG A O 1
ATOM 2738 N N . ALA A 1 342 ? 33.002 -25.796 -11.627 1.00 32.88 342 ALA A N 1
ATOM 2739 C CA . ALA A 1 342 ? 32.524 -27.143 -11.412 1.00 32.88 342 ALA A CA 1
ATOM 2740 C C . ALA A 1 342 ? 33.096 -27.646 -10.080 1.00 32.88 342 ALA A C 1
ATOM 2742 O O . ALA A 1 342 ? 34.307 -27.604 -9.856 1.00 32.88 342 ALA A O 1
ATOM 2743 N N . LEU A 1 343 ? 32.209 -28.057 -9.178 1.00 31.50 343 LEU A N 1
ATOM 2744 C CA . LEU A 1 343 ? 32.560 -28.988 -8.120 1.00 31.50 343 LEU A CA 1
ATOM 2745 C C . LEU A 1 343 ? 32.929 -30.294 -8.828 1.00 31.50 343 LEU A C 1
ATOM 2747 O O . LEU A 1 343 ? 32.065 -31.115 -9.120 1.00 31.50 343 LEU A O 1
ATOM 2751 N N . GLU A 1 344 ? 34.208 -30.443 -9.169 1.00 30.48 344 GLU A N 1
ATOM 2752 C CA . GLU A 1 344 ? 34.789 -31.748 -9.448 1.00 30.48 344 GLU A CA 1
ATOM 2753 C C . GLU A 1 344 ? 34.734 -32.536 -8.141 1.00 30.48 344 GLU A C 1
ATOM 2755 O O . GLU A 1 344 ? 35.519 -32.335 -7.213 1.00 30.48 344 GLU A O 1
ATOM 2760 N N . ILE A 1 345 ? 33.730 -33.402 -8.053 1.00 33.25 345 ILE A N 1
ATOM 2761 C CA . ILE A 1 345 ? 33.712 -34.512 -7.114 1.00 33.25 345 ILE A CA 1
ATOM 2762 C C . ILE A 1 345 ? 34.853 -35.429 -7.559 1.00 33.25 345 ILE A C 1
ATOM 2764 O O . ILE A 1 345 ? 34.704 -36.231 -8.477 1.00 33.25 345 ILE A O 1
ATOM 2768 N N . SER A 1 346 ? 36.014 -35.261 -6.929 1.00 30.00 346 SER A N 1
ATOM 2769 C CA . SER A 1 346 ? 37.079 -36.258 -6.921 1.00 30.00 346 SER A CA 1
ATOM 2770 C C . SER A 1 346 ? 36.550 -37.480 -6.175 1.00 30.00 346 SER A C 1
ATOM 2772 O O . SER A 1 346 ? 36.595 -37.538 -4.947 1.00 30.00 346 SER A O 1
ATOM 2774 N N . ALA A 1 347 ? 35.996 -38.430 -6.925 1.00 34.06 347 ALA A N 1
ATOM 2775 C CA . ALA A 1 347 ? 35.873 -39.802 -6.472 1.00 34.06 347 ALA A CA 1
ATOM 2776 C C . ALA A 1 347 ? 37.294 -40.345 -6.303 1.00 34.06 347 ALA A C 1
ATOM 2778 O O . ALA A 1 347 ? 38.037 -40.436 -7.275 1.00 34.06 347 ALA A O 1
ATOM 2779 N N . ASP A 1 348 ? 37.659 -40.630 -5.062 1.00 35.84 348 ASP A N 1
ATOM 2780 C CA . ASP A 1 348 ? 38.889 -41.308 -4.680 1.00 35.84 348 ASP A CA 1
ATOM 2781 C C . ASP A 1 348 ? 38.640 -42.823 -4.821 1.00 35.84 348 ASP A C 1
ATOM 2783 O O . ASP A 1 348 ? 37.792 -43.352 -4.090 1.00 35.84 348 ASP A O 1
ATOM 2787 N N . PRO A 1 349 ? 39.271 -43.543 -5.768 1.00 39.03 349 PRO A N 1
ATOM 2788 C CA . PRO A 1 349 ? 39.227 -44.990 -5.801 1.00 39.03 349 PRO A CA 1
ATOM 2789 C C . PRO A 1 349 ? 40.529 -45.542 -5.208 1.00 39.03 349 PRO A C 1
ATOM 2791 O O . PRO A 1 349 ? 41.578 -45.496 -5.838 1.00 39.03 349 PRO A O 1
ATOM 2794 N N . GLU A 1 350 ? 40.396 -46.087 -4.001 1.00 39.56 350 GLU A N 1
ATOM 2795 C CA . GLU A 1 350 ? 41.188 -47.177 -3.416 1.00 39.56 350 GLU A CA 1
ATOM 2796 C C . GLU A 1 350 ? 42.729 -47.079 -3.363 1.00 39.56 350 GLU A C 1
ATOM 2798 O O . GLU A 1 350 ? 43.436 -47.186 -4.361 1.00 39.56 350 GLU A O 1
ATOM 2803 N N . GLY A 1 351 ? 43.244 -47.183 -2.130 1.00 37.41 351 GLY A N 1
ATOM 2804 C CA . GLY A 1 351 ? 44.110 -48.322 -1.804 1.00 37.41 351 GLY A CA 1
ATOM 2805 C C . GLY A 1 351 ? 45.429 -48.010 -1.097 1.00 37.41 351 GLY A C 1
ATOM 2806 O O . GLY A 1 351 ? 46.431 -47.766 -1.764 1.00 37.41 351 GLY A O 1
ATOM 2807 N N . ALA A 1 352 ? 45.435 -48.124 0.239 1.00 35.38 352 ALA A N 1
ATOM 2808 C CA . ALA A 1 352 ? 46.334 -48.976 1.048 1.00 35.38 352 ALA A CA 1
ATOM 2809 C C . ALA A 1 352 ? 46.270 -48.597 2.535 1.00 35.38 352 ALA A C 1
ATOM 2811 O O . ALA A 1 352 ? 46.565 -47.425 2.862 1.00 35.38 352 ALA A O 1
#

InterPro domains:
  IPR011009 Protein kinase-like domain superfamily [SSF56112] (166-258)
  IPR040976 Fungal-type protein kinase [PF17667] (4-304)

Organism: Schizophyllum commune (strain H4-8 / FGSC 9210) (NCBI:txid578458)